Protein AF-A0AA96YXG9-F1 (afdb_monomer_lite)

Structure (mmCIF, N/CA/C/O backbone):
data_AF-A0AA96YXG9-F1
#
_entry.id   AF-A0AA96YXG9-F1
#
loop_
_atom_site.group_PDB
_atom_site.id
_atom_site.type_symbol
_atom_site.label_atom_id
_atom_site.label_alt_id
_atom_site.label_comp_id
_atom_site.label_asym_id
_atom_site.label_entity_id
_atom_site.label_seq_id
_atom_site.pdbx_PDB_ins_code
_atom_site.Cartn_x
_atom_site.Cartn_y
_atom_site.Cartn_z
_atom_site.occupancy
_atom_site.B_iso_or_equiv
_atom_site.auth_seq_id
_atom_site.auth_comp_id
_atom_site.auth_asym_id
_atom_site.auth_atom_id
_atom_site.pdbx_PDB_model_num
ATOM 1 N N . MET A 1 1 ? 6.588 -23.352 -17.258 1.00 42.66 1 MET A N 1
ATOM 2 C CA . MET A 1 1 ? 6.027 -22.194 -16.536 1.00 42.66 1 MET A CA 1
ATOM 3 C C . MET A 1 1 ? 6.098 -21.026 -17.490 1.00 42.66 1 MET A C 1
ATOM 5 O O . MET A 1 1 ? 7.201 -20.703 -17.914 1.00 42.66 1 MET A O 1
ATOM 9 N N . ASP A 1 2 ? 4.960 -20.458 -17.874 1.00 45.84 2 ASP A N 1
ATOM 10 C CA . ASP A 1 2 ? 4.951 -19.180 -18.584 1.00 45.84 2 ASP A CA 1
ATOM 11 C C . ASP A 1 2 ? 5.365 -18.102 -17.581 1.00 45.84 2 ASP A C 1
ATOM 13 O O . ASP A 1 2 ? 4.640 -17.807 -16.631 1.00 45.84 2 ASP A O 1
ATOM 17 N N . TYR A 1 3 ? 6.588 -17.596 -17.718 1.00 60.78 3 TYR A N 1
ATOM 18 C CA . TYR A 1 3 ? 7.078 -16.500 -16.892 1.00 60.78 3 TYR A CA 1
ATOM 19 C C . TYR A 1 3 ? 6.424 -15.201 -17.360 1.00 60.78 3 TYR A C 1
ATOM 21 O O . TYR A 1 3 ? 6.435 -14.886 -18.549 1.00 60.78 3 TYR A O 1
ATOM 29 N N . ASP A 1 4 ? 5.857 -14.434 -16.432 1.00 64.81 4 ASP A N 1
ATOM 30 C CA . ASP A 1 4 ? 5.262 -13.145 -16.767 1.00 64.81 4 ASP A CA 1
ATOM 31 C C . ASP A 1 4 ? 6.354 -12.071 -16.880 1.00 64.81 4 ASP A C 1
ATOM 33 O O . ASP A 1 4 ? 6.746 -11.446 -15.893 1.00 64.81 4 ASP A O 1
ATOM 37 N N . TYR A 1 5 ? 6.839 -11.844 -18.104 1.00 67.50 5 TYR A N 1
ATOM 38 C CA . TYR A 1 5 ? 7.863 -10.840 -18.430 1.00 67.50 5 TYR A CA 1
ATOM 39 C C . TYR A 1 5 ? 7.469 -9.407 -18.045 1.00 67.50 5 TYR A C 1
ATOM 41 O O . TYR A 1 5 ? 8.336 -8.541 -17.958 1.00 67.50 5 TYR A O 1
ATOM 49 N N . ARG A 1 6 ? 6.185 -9.146 -17.759 1.00 66.69 6 ARG A N 1
ATOM 50 C CA . ARG A 1 6 ? 5.716 -7.849 -17.246 1.00 66.69 6 ARG A CA 1
ATOM 51 C C . ARG A 1 6 ? 6.150 -7.586 -15.800 1.00 66.69 6 ARG A C 1
ATOM 53 O O . ARG A 1 6 ? 5.994 -6.467 -15.330 1.00 66.69 6 ARG A O 1
ATOM 60 N N . GLN A 1 7 ? 6.664 -8.595 -15.093 1.00 73.00 7 GLN A N 1
ATOM 61 C CA . GLN A 1 7 ? 7.147 -8.464 -13.714 1.00 73.00 7 GLN A CA 1
ATOM 62 C C . GLN A 1 7 ? 8.631 -8.086 -13.623 1.00 73.00 7 GLN A C 1
ATOM 64 O O . GLN A 1 7 ? 9.124 -7.844 -12.521 1.00 73.00 7 GLN A O 1
ATOM 69 N N . ILE A 1 8 ? 9.349 -8.054 -14.751 1.00 82.75 8 ILE A N 1
ATOM 70 C CA . ILE A 1 8 ? 10.763 -7.684 -14.769 1.00 82.75 8 ILE A CA 1
ATOM 71 C C . ILE A 1 8 ? 10.884 -6.180 -14.526 1.00 82.75 8 ILE A C 1
ATOM 73 O O . ILE A 1 8 ? 10.429 -5.379 -15.338 1.00 82.75 8 ILE A O 1
ATOM 77 N N . ASP A 1 9 ? 11.525 -5.808 -13.422 1.00 83.81 9 ASP A N 1
ATOM 78 C CA . ASP A 1 9 ? 11.817 -4.412 -13.084 1.00 83.81 9 ASP A CA 1
ATOM 79 C C . ASP A 1 9 ? 13.212 -3.999 -13.560 1.00 83.81 9 ASP A C 1
ATOM 81 O O . ASP A 1 9 ? 13.392 -2.906 -14.104 1.00 83.81 9 ASP A O 1
ATOM 85 N N . ARG A 1 10 ? 14.203 -4.883 -13.384 1.00 88.12 10 ARG A N 1
ATOM 86 C CA . ARG A 1 10 ? 15.582 -4.625 -13.804 1.00 88.12 10 ARG A CA 1
ATOM 87 C C . ARG A 1 10 ? 16.332 -5.879 -14.234 1.00 88.12 10 ARG A C 1
ATOM 89 O O . ARG A 1 10 ? 15.991 -6.989 -13.842 1.00 88.12 10 ARG A O 1
ATOM 96 N N . TRP A 1 11 ? 17.388 -5.662 -15.002 1.00 89.75 11 TRP A N 1
ATOM 97 C CA . TRP A 1 11 ? 18.415 -6.627 -15.355 1.00 89.75 11 TRP A CA 1
ATOM 98 C C . TRP A 1 11 ? 19.739 -6.221 -14.719 1.00 89.75 11 TRP A C 1
ATOM 100 O O . TRP A 1 11 ? 20.115 -5.045 -14.769 1.00 89.75 11 TRP A O 1
ATOM 110 N N . GLU A 1 12 ? 20.424 -7.194 -14.133 1.00 87.00 12 GLU A N 1
ATOM 111 C CA . GLU A 1 12 ? 21.732 -7.020 -13.512 1.00 87.00 12 GLU A CA 1
ATOM 112 C C . GLU A 1 12 ? 22.589 -8.257 -13.779 1.00 87.00 12 GLU A C 1
ATOM 114 O O . GLU A 1 12 ? 22.222 -9.377 -13.420 1.00 87.00 12 GLU A O 1
ATOM 119 N N . ASN A 1 13 ? 23.725 -8.048 -14.442 1.00 84.56 13 ASN A N 1
ATOM 120 C CA . ASN A 1 13 ? 24.645 -9.089 -14.892 1.00 84.56 13 ASN A CA 1
ATOM 121 C C . ASN A 1 13 ? 23.940 -10.171 -15.728 1.00 84.56 13 ASN A C 1
ATOM 123 O O . ASN A 1 13 ? 24.189 -11.361 -15.555 1.00 84.56 13 ASN A O 1
ATOM 127 N N . GLY A 1 14 ? 23.024 -9.763 -16.615 1.00 79.44 14 GLY A N 1
ATOM 128 C CA . GLY A 1 14 ? 22.259 -10.683 -17.461 1.00 79.44 14 GLY A CA 1
ATOM 129 C C . GLY A 1 14 ? 21.145 -11.457 -16.747 1.00 79.44 14 GLY A C 1
ATOM 130 O O . GLY A 1 14 ? 20.502 -12.303 -17.367 1.00 79.44 14 GLY A O 1
ATOM 131 N N . HIS A 1 15 ? 20.866 -11.151 -15.479 1.00 83.50 15 HIS A N 1
ATOM 132 C CA . HIS A 1 15 ? 19.780 -11.752 -14.710 1.00 83.50 15 HIS A CA 1
ATOM 133 C C . HIS A 1 15 ? 18.620 -10.776 -14.532 1.00 83.50 15 HIS A C 1
ATOM 135 O O . HIS A 1 15 ? 18.835 -9.609 -14.214 1.00 83.50 15 HIS A O 1
ATOM 141 N N . ALA A 1 16 ? 17.390 -11.253 -14.720 1.00 84.56 16 ALA A N 1
ATOM 142 C CA . ALA A 1 16 ? 16.186 -10.455 -14.529 1.00 84.56 16 ALA A CA 1
ATOM 143 C C . ALA A 1 16 ? 15.744 -10.484 -13.062 1.00 84.56 16 ALA A C 1
ATOM 145 O O . ALA A 1 16 ? 15.721 -11.542 -12.443 1.00 84.56 16 ALA A O 1
ATOM 146 N N . TYR A 1 17 ? 15.325 -9.345 -12.528 1.00 82.56 17 TYR A N 1
ATOM 147 C CA . TYR A 1 17 ? 14.830 -9.210 -11.163 1.00 82.56 17 TYR A CA 1
ATOM 148 C C . TYR A 1 17 ? 13.482 -8.500 -11.148 1.00 82.56 17 TYR A C 1
ATOM 150 O O . TYR A 1 17 ? 13.230 -7.580 -11.934 1.00 82.56 17 TYR A O 1
ATOM 158 N N . THR A 1 18 ? 12.625 -8.907 -10.220 1.00 77.56 18 THR A N 1
ATOM 159 C CA . THR A 1 18 ? 11.460 -8.117 -9.822 1.00 77.56 18 THR A CA 1
ATOM 160 C C . THR A 1 18 ? 11.886 -6.884 -9.017 1.00 77.56 18 THR A C 1
ATOM 162 O O . THR A 1 18 ? 13.017 -6.767 -8.535 1.00 77.56 18 THR A O 1
ATOM 165 N N . SER A 1 19 ? 10.943 -5.970 -8.804 1.00 69.31 19 SER A N 1
ATOM 166 C CA . SER A 1 19 ? 11.119 -4.772 -7.973 1.00 69.31 19 SER A CA 1
ATOM 167 C C . SER A 1 19 ? 11.533 -5.067 -6.526 1.00 69.31 19 SER A C 1
ATOM 169 O O . SER A 1 19 ? 12.251 -4.284 -5.914 1.00 69.31 19 SER A O 1
ATOM 171 N N . ASP A 1 20 ? 11.074 -6.193 -5.970 1.00 61.66 20 ASP A N 1
ATOM 172 C CA . ASP A 1 20 ? 11.394 -6.673 -4.620 1.00 61.66 20 ASP A CA 1
ATOM 173 C C . ASP A 1 20 ? 12.685 -7.513 -4.574 1.00 61.66 20 ASP A C 1
ATOM 175 O O . ASP A 1 20 ? 13.040 -8.046 -3.526 1.00 61.66 20 ASP A O 1
ATOM 179 N N . GLY A 1 21 ? 13.428 -7.588 -5.686 1.00 70.25 21 GLY A N 1
ATOM 180 C CA . GLY A 1 21 ? 14.748 -8.220 -5.757 1.00 70.25 21 GLY A CA 1
ATOM 181 C C . GLY A 1 21 ? 14.721 -9.737 -5.936 1.00 70.25 21 GLY A C 1
ATOM 182 O O . GLY A 1 21 ? 15.757 -10.381 -5.785 1.00 70.25 21 GLY A O 1
ATOM 183 N N . VAL A 1 22 ? 13.570 -10.321 -6.274 1.00 76.00 22 VAL A N 1
ATOM 184 C CA . VAL A 1 22 ? 13.464 -11.751 -6.576 1.00 76.00 22 VAL A CA 1
ATOM 185 C C . VAL A 1 22 ? 14.062 -12.014 -7.952 1.00 76.00 22 VAL A C 1
ATOM 187 O O . VAL A 1 22 ? 13.682 -11.381 -8.937 1.00 76.00 22 VAL A O 1
ATOM 190 N N . LEU A 1 23 ? 14.987 -12.974 -8.017 1.00 77.56 23 LEU A N 1
ATOM 191 C CA . LEU A 1 23 ? 15.551 -13.453 -9.273 1.00 77.56 23 LEU A CA 1
ATOM 192 C C . LEU A 1 23 ? 14.456 -14.123 -10.110 1.00 77.56 23 LEU A C 1
ATOM 194 O O . LEU A 1 23 ? 13.867 -15.133 -9.719 1.00 77.56 23 LEU A O 1
ATOM 198 N N . LEU A 1 24 ? 14.220 -13.567 -11.289 1.00 68.81 24 LEU A N 1
ATOM 199 C CA . LEU A 1 24 ? 13.387 -14.149 -12.323 1.00 68.81 24 LEU A CA 1
ATOM 200 C C . LEU A 1 24 ? 14.260 -14.995 -13.252 1.00 68.81 24 LEU A C 1
ATOM 202 O O . LEU A 1 24 ? 15.419 -14.677 -13.506 1.00 68.81 24 LEU A O 1
ATOM 206 N N . LEU A 1 25 ? 13.676 -16.067 -13.793 1.00 68.06 25 LEU A N 1
ATOM 207 C CA . LEU A 1 25 ? 14.321 -16.949 -14.776 1.00 68.06 25 LEU A CA 1
ATOM 208 C C . LEU A 1 25 ? 15.595 -17.673 -14.270 1.00 68.06 25 LEU A C 1
ATOM 210 O O . LEU A 1 25 ? 16.575 -17.752 -15.011 1.00 68.06 25 LEU A O 1
ATOM 214 N N . PRO A 1 26 ? 15.602 -18.277 -13.063 1.00 61.28 26 PRO A N 1
ATOM 215 C CA . PRO A 1 26 ? 16.797 -18.935 -12.517 1.00 61.28 26 PRO A CA 1
ATOM 216 C C . PRO A 1 26 ? 17.263 -20.158 -13.330 1.00 61.28 26 PRO A C 1
ATOM 218 O O . PRO A 1 26 ? 18.393 -20.605 -13.175 1.00 61.28 26 PRO A O 1
ATOM 221 N N . THR A 1 27 ? 16.399 -20.718 -14.182 1.00 58.66 27 THR A N 1
ATOM 222 C CA . THR A 1 27 ? 16.664 -21.920 -14.991 1.00 58.66 27 THR A CA 1
ATOM 223 C C . THR A 1 27 ? 16.983 -21.621 -16.458 1.00 58.66 27 THR A C 1
ATOM 225 O O . THR A 1 27 ? 17.305 -22.545 -17.213 1.00 58.66 27 THR A O 1
ATOM 228 N N . LEU A 1 28 ? 16.890 -20.357 -16.888 1.00 64.06 28 LEU A N 1
ATOM 229 C CA . LEU A 1 28 ? 17.142 -19.979 -18.274 1.00 64.06 28 LEU A CA 1
ATOM 230 C C . LEU A 1 28 ? 18.648 -20.060 -18.552 1.00 64.06 28 LEU A C 1
ATOM 232 O O . LEU A 1 28 ? 19.427 -19.245 -18.065 1.00 64.06 28 LEU A O 1
ATOM 236 N N . HIS A 1 29 ? 19.057 -21.052 -19.341 1.00 59.22 29 HIS A N 1
ATOM 237 C CA . HIS A 1 29 ? 20.433 -21.162 -19.811 1.00 59.22 29 HIS A CA 1
ATOM 238 C C . HIS A 1 29 ? 20.637 -20.170 -20.954 1.00 59.22 29 HIS A C 1
ATOM 240 O O . HIS A 1 29 ? 20.155 -20.387 -22.064 1.00 59.22 29 HIS A O 1
ATOM 246 N N . VAL A 1 30 ? 21.329 -19.072 -20.666 1.00 63.00 30 VAL A N 1
ATOM 247 C CA . VAL A 1 30 ? 21.732 -18.070 -21.656 1.00 63.00 30 VAL A CA 1
ATOM 248 C C . VAL A 1 30 ? 23.244 -17.987 -21.602 1.00 63.00 30 VAL A C 1
ATOM 250 O O . VAL A 1 30 ? 23.813 -17.832 -20.520 1.00 63.00 30 VAL A O 1
ATOM 253 N N . THR A 1 31 ? 23.912 -18.096 -22.746 1.00 67.19 31 THR A N 1
ATOM 254 C CA . THR A 1 31 ? 25.349 -17.836 -22.769 1.00 67.19 31 THR A CA 1
ATOM 255 C C . THR A 1 31 ? 25.581 -16.323 -22.612 1.00 67.19 31 THR A C 1
ATOM 257 O O . THR A 1 31 ? 24.899 -15.535 -23.279 1.00 67.19 31 THR A O 1
ATOM 260 N N . PRO A 1 32 ? 26.496 -15.871 -21.728 1.00 62.84 32 PRO A N 1
ATOM 261 C CA . PRO A 1 32 ? 26.691 -14.441 -21.446 1.00 62.84 32 PRO A CA 1
ATOM 262 C C . PRO A 1 32 ? 27.017 -13.574 -22.674 1.00 62.84 32 PRO A C 1
ATOM 264 O O . PRO A 1 32 ? 26.794 -12.368 -22.663 1.00 62.84 32 PRO A O 1
ATOM 267 N N . ASP A 1 33 ? 27.528 -14.174 -23.748 1.00 71.62 33 ASP A N 1
ATOM 268 C CA . ASP A 1 33 ? 27.862 -13.532 -25.023 1.00 71.62 33 ASP A CA 1
ATOM 269 C C . ASP A 1 33 ? 26.663 -13.370 -25.979 1.00 71.62 33 ASP A C 1
ATOM 271 O O . ASP A 1 33 ? 26.779 -12.681 -26.993 1.00 71.62 33 ASP A O 1
ATOM 275 N N . ARG A 1 34 ? 25.507 -13.973 -25.668 1.00 82.75 34 ARG A N 1
ATOM 276 C CA . ARG A 1 34 ? 24.288 -13.955 -26.501 1.00 82.75 34 ARG A CA 1
ATOM 277 C C . ARG A 1 34 ? 23.101 -13.259 -25.846 1.00 82.75 34 ARG A C 1
ATOM 279 O O . ARG A 1 34 ? 21.952 -13.470 -26.239 1.00 82.75 34 ARG A O 1
ATOM 286 N N . ILE A 1 35 ? 23.375 -12.395 -24.876 1.00 87.06 35 ILE A N 1
ATOM 287 C CA . ILE A 1 35 ? 22.388 -11.517 -24.256 1.00 87.06 35 ILE A CA 1
ATOM 288 C C . ILE A 1 35 ? 22.712 -10.052 -24.561 1.00 87.06 35 ILE A C 1
ATOM 290 O O . ILE A 1 35 ? 23.868 -9.674 -24.758 1.00 87.06 35 ILE A O 1
ATOM 294 N N . LEU A 1 36 ? 21.679 -9.214 -24.679 1.00 91.19 36 LEU A N 1
ATOM 295 C CA . LEU A 1 36 ? 21.899 -7.781 -24.851 1.00 91.19 36 LEU A CA 1
ATOM 296 C C . LEU A 1 36 ? 22.460 -7.165 -23.562 1.00 91.19 36 LEU A C 1
ATOM 298 O O . LEU A 1 36 ? 22.137 -7.642 -22.478 1.00 91.19 36 LEU A O 1
ATOM 302 N N . PRO A 1 37 ? 23.259 -6.087 -23.660 1.00 91.50 37 PRO A N 1
ATOM 303 C CA . PRO A 1 37 ? 23.722 -5.356 -22.489 1.00 91.50 37 PRO A CA 1
ATOM 304 C C . PRO A 1 37 ? 22.575 -4.923 -21.566 1.00 91.50 37 PRO A C 1
ATOM 306 O O . PRO A 1 37 ? 21.528 -4.475 -22.043 1.00 91.50 37 PRO A O 1
ATOM 309 N N . ASP A 1 38 ? 22.817 -4.949 -20.254 1.00 90.31 38 ASP A N 1
ATOM 310 C CA . ASP A 1 38 ? 21.811 -4.639 -19.231 1.00 90.31 38 ASP A CA 1
ATOM 311 C C . ASP A 1 38 ? 21.114 -3.294 -19.445 1.00 90.31 38 ASP A C 1
ATOM 313 O O . ASP A 1 38 ? 19.921 -3.189 -19.200 1.00 90.31 38 ASP A O 1
ATOM 317 N N . HIS A 1 39 ? 21.799 -2.249 -19.920 1.00 90.06 39 HIS A N 1
ATOM 318 C CA . HIS A 1 39 ? 21.148 -0.957 -20.171 1.00 90.06 39 HIS A CA 1
ATOM 319 C C . HIS A 1 39 ? 20.066 -1.050 -21.263 1.00 90.06 39 HIS A C 1
ATOM 321 O O . HIS A 1 39 ? 19.031 -0.407 -21.150 1.00 90.06 39 HIS A O 1
ATOM 327 N N . ILE A 1 40 ? 20.234 -1.896 -22.283 1.00 92.44 40 ILE A N 1
ATOM 328 C CA . ILE A 1 40 ? 19.200 -2.111 -23.309 1.00 92.44 40 ILE A CA 1
ATOM 329 C C . ILE A 1 40 ? 18.020 -2.879 -22.717 1.00 92.44 40 ILE A C 1
ATOM 331 O O . ILE A 1 40 ? 16.865 -2.516 -22.929 1.00 92.44 40 ILE A O 1
ATOM 335 N N . LEU A 1 41 ? 18.306 -3.925 -21.942 1.00 91.62 41 LEU A N 1
ATOM 336 C CA . LEU A 1 41 ? 17.273 -4.736 -21.302 1.00 91.62 41 LEU A CA 1
ATOM 337 C C . LEU A 1 41 ? 16.488 -3.944 -20.252 1.00 91.62 41 LEU A C 1
ATOM 339 O O . LEU A 1 41 ? 15.269 -4.071 -20.171 1.00 91.62 41 LEU A O 1
ATOM 343 N N . ASN A 1 42 ? 17.176 -3.097 -19.486 1.00 90.69 42 ASN A N 1
ATOM 344 C CA . ASN A 1 42 ? 16.590 -2.174 -18.518 1.00 90.69 42 ASN A CA 1
ATOM 345 C C . ASN A 1 42 ? 15.760 -1.093 -19.207 1.00 90.69 42 ASN A C 1
ATOM 347 O O . ASN A 1 42 ? 14.675 -0.773 -18.735 1.00 90.69 42 ASN A O 1
ATOM 351 N N . ALA A 1 43 ? 16.222 -0.571 -20.346 1.00 89.81 43 ALA A N 1
ATOM 352 C CA . ALA A 1 43 ? 15.427 0.337 -21.162 1.00 89.81 43 ALA A CA 1
ATOM 353 C C . ALA A 1 43 ? 14.098 -0.324 -21.564 1.00 89.81 43 ALA A C 1
ATOM 355 O O . ALA A 1 43 ? 13.020 0.208 -21.301 1.00 89.81 43 ALA A O 1
ATOM 356 N N . MET A 1 44 ? 14.163 -1.548 -22.085 1.00 89.62 44 MET A N 1
ATOM 357 C CA . MET A 1 44 ? 12.965 -2.303 -22.451 1.00 89.62 44 MET A CA 1
ATOM 358 C C . MET A 1 44 ? 12.067 -2.625 -21.245 1.00 89.62 44 MET A C 1
ATOM 360 O O . MET A 1 44 ? 10.849 -2.506 -21.365 1.00 89.62 44 MET A O 1
ATOM 364 N N . ALA A 1 45 ? 12.641 -2.971 -20.087 1.00 87.56 45 ALA A N 1
ATOM 365 C CA . ALA A 1 45 ? 11.894 -3.227 -18.849 1.00 87.56 45 ALA A CA 1
ATOM 366 C C . ALA A 1 45 ? 11.126 -1.982 -18.368 1.00 87.56 45 ALA A C 1
ATOM 368 O O . ALA A 1 45 ? 9.980 -2.080 -17.940 1.00 87.56 45 ALA A O 1
ATOM 369 N N . LYS A 1 46 ? 11.720 -0.792 -18.520 1.00 86.06 46 LYS A N 1
ATOM 370 C CA . LYS A 1 46 ? 11.089 0.497 -18.193 1.00 86.06 46 LYS A CA 1
ATOM 371 C C . LYS A 1 46 ? 10.178 1.033 -19.306 1.00 86.06 46 LYS A C 1
ATOM 373 O O . LYS A 1 46 ? 9.700 2.161 -19.219 1.00 86.06 46 LYS A O 1
ATOM 378 N N . GLY A 1 47 ? 9.920 0.242 -20.352 1.00 84.62 47 GLY A N 1
ATOM 379 C CA . GLY A 1 47 ? 9.029 0.615 -21.454 1.00 84.62 47 GLY A CA 1
ATOM 380 C C . GLY A 1 47 ? 9.581 1.712 -22.368 1.00 84.62 47 GLY A C 1
ATOM 381 O O . GLY A 1 47 ? 8.816 2.330 -23.108 1.00 84.62 47 GLY A O 1
ATOM 382 N N . ILE A 1 48 ? 10.891 1.963 -22.328 1.00 88.00 48 ILE A N 1
ATOM 383 C CA . ILE A 1 48 ? 11.574 2.864 -23.257 1.00 88.00 48 ILE A CA 1
ATOM 384 C C . ILE A 1 48 ? 12.248 2.065 -24.378 1.00 88.00 48 ILE A C 1
ATOM 386 O O . ILE A 1 48 ? 12.584 0.885 -24.237 1.00 88.00 48 ILE A O 1
ATOM 390 N N . CYS A 1 49 ? 12.450 2.707 -25.528 1.00 89.94 49 CYS A N 1
ATOM 391 C CA . CYS A 1 49 ? 13.013 2.029 -26.685 1.00 89.94 49 CYS A CA 1
ATOM 392 C C . CYS A 1 49 ? 14.462 1.586 -26.447 1.00 89.94 49 CYS A C 1
ATOM 394 O O . CYS A 1 49 ? 15.354 2.422 -26.315 1.00 89.94 49 CYS A O 1
ATOM 396 N N . GLY A 1 50 ? 14.725 0.278 -26.528 1.00 89.25 50 GLY A N 1
ATOM 397 C CA . GLY A 1 50 ? 16.075 -0.291 -26.388 1.00 89.25 50 GLY A CA 1
ATOM 398 C C . GLY A 1 50 ? 17.080 0.119 -27.480 1.00 89.25 50 GLY A C 1
ATOM 399 O O . GLY A 1 50 ? 18.251 -0.230 -27.395 1.00 89.25 50 GLY A O 1
ATOM 400 N N . VAL A 1 51 ? 16.642 0.847 -28.514 1.00 90.69 51 VAL A N 1
ATOM 401 C CA . VAL A 1 51 ? 17.507 1.368 -29.590 1.00 90.69 51 VAL A CA 1
ATOM 402 C C . VAL A 1 51 ? 17.849 2.839 -29.378 1.00 90.69 51 VAL A C 1
ATOM 404 O O . VAL A 1 51 ? 18.958 3.248 -29.707 1.00 90.69 51 VAL A O 1
ATOM 407 N N . CYS A 1 52 ? 16.910 3.650 -28.874 1.00 88.06 52 CYS A N 1
ATOM 408 C CA . CYS A 1 52 ? 17.077 5.105 -28.834 1.00 88.06 52 CYS A CA 1
ATOM 409 C C . CYS A 1 52 ? 16.794 5.785 -27.493 1.00 88.06 52 CYS A C 1
ATOM 411 O O . CYS A 1 52 ? 16.923 7.002 -27.430 1.00 88.06 52 CYS A O 1
ATOM 413 N N . GLY A 1 53 ? 16.377 5.045 -26.464 1.00 83.06 53 GLY A N 1
ATOM 414 C CA . GLY A 1 53 ? 16.113 5.572 -25.119 1.00 83.06 53 GLY A CA 1
ATOM 415 C C . GLY A 1 53 ? 14.767 6.285 -24.945 1.00 83.06 53 GLY A C 1
ATOM 416 O O . GLY A 1 53 ? 14.375 6.581 -23.826 1.00 83.06 53 GLY A O 1
ATOM 417 N N . VAL A 1 54 ? 14.011 6.500 -26.028 1.00 84.00 54 VAL A N 1
ATOM 418 C CA . VAL A 1 54 ? 12.766 7.291 -26.021 1.00 84.00 54 VAL A CA 1
ATOM 419 C C . VAL A 1 54 ? 11.558 6.402 -26.311 1.00 84.00 54 VAL A C 1
ATOM 421 O O . VAL A 1 54 ? 11.597 5.611 -27.256 1.00 84.00 54 VAL A O 1
ATOM 424 N N . SER A 1 55 ? 10.487 6.542 -25.527 1.00 82.88 55 SER A N 1
ATOM 425 C CA . SER A 1 55 ? 9.207 5.859 -25.759 1.00 82.88 55 SER A CA 1
ATOM 426 C C . SER A 1 55 ? 8.440 6.461 -26.944 1.00 82.88 55 SER A C 1
ATOM 428 O O . SER A 1 55 ? 8.622 7.628 -27.296 1.00 82.88 55 SER A O 1
ATOM 430 N N . ASN A 1 56 ? 7.578 5.671 -27.592 1.00 84.31 56 ASN A N 1
ATOM 431 C CA . ASN A 1 56 ? 6.779 6.093 -28.753 1.00 84.31 56 ASN A CA 1
ATOM 432 C C . ASN A 1 56 ? 7.633 6.664 -29.906 1.00 84.31 56 ASN A C 1
ATOM 434 O O . ASN A 1 56 ? 7.260 7.616 -30.601 1.00 84.31 56 ASN A O 1
ATOM 438 N N . CYS A 1 57 ? 8.819 6.095 -30.113 1.00 88.44 57 CYS A N 1
ATOM 439 C CA . CYS A 1 57 ? 9.759 6.568 -31.122 1.00 88.44 57 CYS A CA 1
ATOM 440 C C . CYS A 1 57 ? 9.535 5.905 -32.494 1.00 88.44 57 CYS A C 1
ATOM 442 O O . CYS A 1 57 ? 8.768 4.953 -32.663 1.00 88.44 57 CYS A O 1
ATOM 444 N N . ARG A 1 58 ? 10.262 6.376 -33.518 1.00 91.50 58 ARG A N 1
ATOM 445 C CA . ARG A 1 58 ? 10.176 5.804 -34.875 1.00 91.50 58 ARG A CA 1
ATOM 446 C C . ARG A 1 58 ? 10.584 4.329 -34.942 1.00 91.50 58 ARG A C 1
ATOM 448 O O . ARG A 1 58 ? 10.050 3.606 -35.778 1.00 91.50 58 ARG A O 1
ATOM 455 N N . PHE A 1 59 ? 11.515 3.884 -34.093 1.00 92.00 59 PHE A N 1
ATOM 456 C CA . PHE A 1 59 ? 12.026 2.511 -34.121 1.00 92.00 59 PHE A CA 1
ATOM 457 C C . PHE A 1 59 ? 10.973 1.506 -33.660 1.00 92.00 59 PHE A C 1
ATOM 459 O O . PHE A 1 59 ? 10.841 0.461 -34.292 1.00 92.00 59 PHE A O 1
ATOM 466 N N . GLU A 1 60 ? 10.154 1.857 -32.665 1.00 90.25 60 GLU A N 1
ATOM 467 C CA . GLU A 1 60 ? 9.073 1.005 -32.142 1.00 90.25 60 GLU A CA 1
ATOM 468 C C . GLU A 1 60 ? 8.032 0.630 -33.205 1.00 90.25 60 GLU A C 1
ATOM 470 O O . GLU A 1 60 ? 7.399 -0.426 -33.150 1.00 90.25 60 GLU A O 1
ATOM 475 N N . LYS A 1 61 ? 7.898 1.466 -34.239 1.00 92.06 61 LYS A N 1
ATOM 476 C CA . LYS A 1 61 ? 6.981 1.238 -35.360 1.00 92.06 61 LYS A CA 1
ATOM 477 C C . LYS A 1 61 ? 7.542 0.256 -36.394 1.00 92.06 61 LYS A C 1
ATOM 479 O O . LYS A 1 61 ? 6.773 -0.291 -37.186 1.00 92.06 61 LYS A O 1
ATOM 484 N N . THR A 1 62 ? 8.853 0.002 -36.386 1.00 94.81 62 THR A N 1
ATOM 485 C CA . THR A 1 62 ? 9.532 -0.838 -37.382 1.00 94.81 62 THR A CA 1
ATOM 486 C C . THR A 1 62 ? 9.305 -2.333 -37.142 1.00 94.81 62 THR A C 1
ATOM 488 O O . THR A 1 62 ? 9.188 -2.796 -36.007 1.00 94.81 62 THR A O 1
ATOM 491 N N . SER A 1 63 ? 9.280 -3.122 -38.224 1.00 96.31 63 SER A N 1
ATOM 492 C CA . SER A 1 63 ? 9.157 -4.586 -38.134 1.00 96.31 63 SER A CA 1
ATOM 493 C C . SER A 1 63 ? 10.267 -5.241 -37.290 1.00 96.31 63 SER A C 1
ATOM 495 O O . SER A 1 63 ? 9.930 -6.077 -36.449 1.00 96.31 63 SER A O 1
ATOM 497 N N . PRO A 1 64 ? 11.560 -4.868 -37.426 1.00 95.12 64 PRO A N 1
ATOM 498 C CA . PRO A 1 64 ? 12.619 -5.469 -36.618 1.00 95.12 64 PRO A CA 1
ATOM 499 C C . PRO A 1 64 ? 12.440 -5.230 -35.118 1.00 95.12 64 PRO A C 1
ATOM 501 O O . PRO A 1 64 ? 12.585 -6.167 -34.338 1.00 95.12 64 PRO A O 1
ATOM 504 N N . TYR A 1 65 ? 12.044 -4.020 -34.709 1.00 94.19 65 TYR A N 1
ATOM 505 C CA . TYR A 1 65 ? 11.812 -3.727 -33.295 1.00 94.19 65 TYR A CA 1
ATOM 506 C C . TYR A 1 65 ? 10.629 -4.519 -32.733 1.00 94.19 65 TYR A C 1
ATOM 508 O O . TYR A 1 65 ? 10.735 -5.103 -31.661 1.00 94.19 65 TYR A O 1
ATOM 516 N N . LYS A 1 66 ? 9.515 -4.614 -33.470 1.00 94.56 66 LYS A N 1
ATOM 517 C CA . LYS A 1 66 ? 8.357 -5.418 -33.041 1.00 94.56 66 LYS A CA 1
ATOM 518 C C . LYS A 1 66 ? 8.723 -6.893 -32.842 1.00 94.56 66 LYS A C 1
ATOM 520 O O . LYS A 1 66 ? 8.298 -7.503 -31.865 1.00 94.56 66 LYS A O 1
ATOM 525 N N . LYS A 1 67 ? 9.551 -7.456 -33.731 1.00 95.25 67 LYS A N 1
ATOM 526 C CA . LYS A 1 67 ? 10.073 -8.828 -33.593 1.00 95.25 67 LYS A CA 1
ATOM 527 C C . LYS A 1 67 ? 10.997 -8.970 -32.383 1.00 95.25 67 LYS A C 1
ATOM 529 O O . LYS A 1 67 ? 10.898 -9.958 -31.664 1.00 95.25 67 LYS A O 1
ATOM 534 N N . MET A 1 68 ? 11.854 -7.980 -32.142 1.00 93.62 68 MET A N 1
ATOM 535 C CA . MET A 1 68 ? 12.729 -7.930 -30.969 1.00 93.62 68 MET A CA 1
ATOM 536 C C . MET A 1 68 ? 11.924 -7.874 -29.662 1.00 93.62 68 MET A C 1
ATOM 538 O O . MET A 1 68 ? 12.191 -8.651 -28.751 1.00 93.62 68 MET A O 1
ATOM 542 N N . LEU A 1 69 ? 10.904 -7.013 -29.589 1.00 90.75 69 LEU A N 1
ATOM 543 C CA . LEU A 1 69 ? 10.019 -6.890 -28.430 1.00 90.75 69 LEU A CA 1
ATOM 544 C C . LEU A 1 69 ? 9.241 -8.187 -28.172 1.00 90.75 69 LEU A C 1
ATOM 546 O O . LEU A 1 69 ? 9.166 -8.640 -27.035 1.00 90.75 69 LEU A O 1
ATOM 550 N N . SER A 1 70 ? 8.723 -8.825 -29.223 1.00 90.44 70 SER A N 1
ATOM 551 C CA . SER A 1 70 ? 8.064 -10.131 -29.106 1.00 90.44 70 SER A CA 1
ATOM 552 C C . SER A 1 70 ? 9.022 -11.217 -28.598 1.00 90.44 70 SER A C 1
ATOM 554 O O . SER A 1 70 ? 8.637 -12.024 -27.751 1.00 90.44 70 SER A O 1
ATOM 556 N N . ALA A 1 71 ? 10.279 -11.219 -29.057 1.00 89.88 71 ALA A N 1
ATOM 557 C CA . ALA A 1 71 ? 11.301 -12.140 -28.565 1.00 89.88 71 ALA A CA 1
ATOM 558 C C . ALA A 1 71 ? 11.617 -11.903 -27.078 1.00 89.88 71 ALA A C 1
ATOM 560 O O . ALA A 1 71 ? 11.670 -12.873 -26.325 1.00 89.88 71 ALA A O 1
ATOM 561 N N . TYR A 1 72 ? 11.735 -10.643 -26.645 1.00 87.62 72 TYR A N 1
ATOM 562 C CA . TYR A 1 72 ? 11.895 -10.268 -25.234 1.00 87.62 72 TYR A CA 1
ATOM 563 C C . TYR A 1 72 ? 10.731 -10.770 -24.370 1.00 87.62 72 TYR A C 1
ATOM 565 O O . TYR A 1 72 ? 10.948 -11.488 -23.400 1.00 87.62 72 TYR A O 1
ATOM 573 N N . GLN A 1 73 ? 9.493 -10.477 -24.778 1.00 84.50 73 GLN A N 1
ATOM 574 C CA . GLN A 1 73 ? 8.270 -10.879 -24.069 1.00 84.50 73 GLN A CA 1
ATOM 575 C C . GLN A 1 73 ? 8.038 -12.395 -24.042 1.00 84.50 73 GLN A C 1
ATOM 577 O O . GLN A 1 73 ? 7.262 -12.874 -23.225 1.00 84.50 73 GLN A O 1
ATOM 582 N N . SER A 1 74 ? 8.681 -13.143 -24.943 1.00 81.94 74 SER A N 1
ATOM 583 C CA . SER A 1 74 ? 8.595 -14.608 -25.009 1.00 81.94 74 SER A CA 1
ATOM 584 C C . SER A 1 74 ? 9.830 -15.305 -24.428 1.00 81.94 74 SER A C 1
ATOM 586 O O . SER A 1 74 ? 9.983 -16.510 -24.621 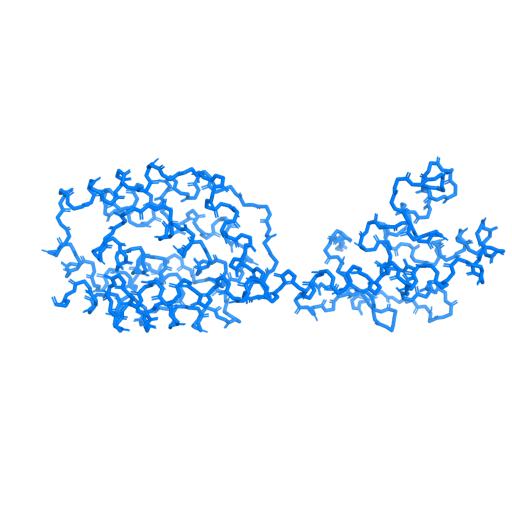1.00 81.94 74 SER A O 1
ATOM 588 N N . GLY A 1 75 ? 10.767 -14.568 -23.820 1.00 80.31 75 GLY A N 1
ATOM 589 C CA . GLY A 1 75 ? 11.987 -15.151 -23.252 1.00 80.31 75 GLY A CA 1
ATOM 590 C C . GLY A 1 75 ? 13.040 -15.619 -24.242 1.00 80.31 75 GLY A C 1
ATOM 591 O O . GLY A 1 75 ? 14.013 -16.259 -23.852 1.00 80.31 75 GLY A O 1
ATOM 592 N N . LYS A 1 76 ? 12.880 -15.315 -25.530 1.00 86.44 76 LYS A N 1
ATOM 593 C CA . LYS A 1 76 ? 13.788 -15.749 -26.597 1.00 86.44 76 LYS A CA 1
ATOM 594 C C . LYS A 1 76 ? 14.969 -14.779 -26.700 1.00 86.44 76 LYS A C 1
ATOM 596 O O . LYS A 1 76 ? 15.120 -14.086 -27.707 1.00 86.44 76 LYS A O 1
ATOM 601 N N . LEU A 1 77 ? 15.786 -14.704 -25.646 1.00 86.94 77 LEU A N 1
ATOM 602 C CA . LEU A 1 77 ? 16.847 -13.696 -25.505 1.00 86.94 77 LEU A CA 1
ATOM 603 C C . LEU A 1 77 ? 17.939 -13.814 -26.579 1.00 86.94 77 LEU A C 1
ATOM 605 O O . LEU A 1 77 ? 18.366 -12.790 -27.107 1.00 86.94 77 LEU A O 1
ATOM 609 N N . GLU A 1 78 ? 18.312 -15.030 -26.994 1.00 89.19 78 GLU A N 1
ATOM 610 C CA . GLU A 1 78 ? 19.255 -15.214 -28.112 1.00 89.19 78 GLU A CA 1
ATOM 611 C C . GLU A 1 78 ? 18.686 -14.684 -29.438 1.00 89.19 78 GLU A C 1
ATOM 613 O O . GLU A 1 78 ? 19.366 -13.998 -30.201 1.00 89.19 78 GLU A O 1
ATOM 618 N N . LEU A 1 79 ? 17.404 -14.953 -29.712 1.00 90.31 79 LEU A N 1
ATOM 619 C CA . LEU A 1 79 ? 16.733 -14.442 -30.909 1.00 90.31 79 LEU A CA 1
ATOM 620 C C . LEU A 1 79 ? 16.672 -12.910 -30.887 1.00 90.31 79 LEU A C 1
ATOM 622 O O . LEU A 1 79 ? 16.921 -12.261 -31.902 1.00 90.31 79 LEU A O 1
ATOM 626 N N . MET A 1 80 ? 16.368 -12.331 -29.726 1.00 91.75 80 MET A N 1
ATOM 627 C CA . MET A 1 80 ? 16.384 -10.886 -29.512 1.00 91.75 80 MET A CA 1
ATOM 628 C C . MET A 1 80 ? 17.776 -10.295 -29.781 1.00 91.75 80 MET A C 1
ATOM 630 O O . MET A 1 80 ? 17.875 -9.309 -30.514 1.00 91.75 80 MET A O 1
ATOM 634 N N . PHE A 1 81 ? 18.837 -10.914 -29.253 1.00 93.56 81 PHE A N 1
ATOM 635 C CA . PHE A 1 81 ? 20.225 -10.510 -29.486 1.00 93.56 81 PHE A CA 1
ATOM 636 C C . PHE A 1 81 ? 20.562 -10.474 -30.982 1.00 93.56 81 PHE A C 1
ATOM 638 O O . PHE A 1 81 ? 21.049 -9.458 -31.486 1.00 93.56 81 PHE A O 1
ATOM 645 N N . ILE A 1 82 ? 20.225 -11.542 -31.714 1.00 93.88 82 ILE A N 1
ATOM 646 C CA . ILE A 1 82 ? 20.458 -11.643 -33.163 1.00 93.88 82 ILE A CA 1
ATOM 647 C C . ILE A 1 82 ? 19.715 -10.533 -33.918 1.00 93.88 82 ILE A C 1
ATOM 649 O O . ILE A 1 82 ? 20.295 -9.868 -34.781 1.00 93.88 82 ILE A O 1
ATOM 653 N N . ILE A 1 83 ? 18.433 -10.313 -33.604 1.00 95.00 83 ILE A N 1
ATOM 654 C CA . ILE A 1 83 ? 17.613 -9.288 -34.268 1.00 95.00 83 ILE A CA 1
ATOM 655 C C . ILE A 1 83 ? 18.193 -7.892 -34.028 1.00 95.00 83 ILE A C 1
ATOM 657 O O . ILE A 1 83 ? 18.301 -7.111 -34.982 1.00 95.00 83 ILE A O 1
ATOM 661 N N . TYR A 1 84 ? 18.564 -7.584 -32.782 1.00 95.25 84 TYR A N 1
ATOM 662 C CA . TYR A 1 84 ? 19.084 -6.275 -32.402 1.00 95.25 84 TYR A CA 1
ATOM 663 C C . TYR A 1 84 ? 20.378 -5.956 -33.146 1.00 95.25 84 TYR A C 1
ATOM 665 O O . TYR A 1 84 ? 20.447 -4.944 -33.841 1.00 95.25 84 TYR A O 1
ATOM 673 N N . TRP A 1 85 ? 21.384 -6.831 -33.074 1.00 95.31 85 TRP A N 1
ATOM 674 C CA . TRP A 1 85 ? 22.682 -6.549 -33.691 1.00 95.31 85 TRP A CA 1
ATOM 675 C C . TRP A 1 85 ? 22.600 -6.471 -35.212 1.00 95.31 85 TRP A C 1
ATOM 677 O O . TRP A 1 85 ? 23.200 -5.575 -35.804 1.00 95.31 85 TRP A O 1
ATOM 687 N N . ARG A 1 86 ? 21.782 -7.322 -35.841 1.00 96.00 86 ARG A N 1
ATOM 688 C CA . ARG A 1 86 ? 21.551 -7.277 -37.291 1.00 96.00 86 ARG A CA 1
ATOM 689 C C . ARG A 1 86 ? 20.879 -5.981 -37.751 1.00 96.00 86 ARG A C 1
ATOM 691 O O . ARG A 1 86 ? 21.167 -5.512 -38.847 1.00 96.00 86 ARG A O 1
ATOM 698 N N . SER A 1 87 ? 19.958 -5.436 -36.958 1.00 94.88 87 SER A N 1
ATOM 699 C CA . SER A 1 87 ? 19.078 -4.341 -37.402 1.00 94.88 87 SER A CA 1
ATOM 700 C C . SER A 1 87 ? 19.507 -2.968 -36.887 1.00 94.88 87 SER A C 1
ATOM 702 O O . SER A 1 87 ? 19.248 -1.958 -37.536 1.00 94.88 87 SER A O 1
ATOM 704 N N . PHE A 1 88 ? 20.144 -2.925 -35.718 1.00 94.62 88 PHE A N 1
ATOM 705 C CA . PHE A 1 88 ? 20.420 -1.702 -34.961 1.00 94.62 88 PHE A CA 1
ATOM 706 C C . PHE A 1 88 ? 21.867 -1.612 -34.462 1.00 94.62 88 PHE A C 1
ATOM 708 O O . PHE A 1 88 ? 22.258 -0.575 -33.930 1.00 94.62 88 PHE A O 1
ATOM 715 N N . GLY A 1 89 ? 22.693 -2.644 -34.671 1.00 91.81 89 GLY A N 1
ATOM 716 C CA . GLY A 1 89 ? 24.071 -2.690 -34.172 1.00 91.81 89 GLY A CA 1
ATOM 717 C C . GLY A 1 89 ? 24.934 -1.498 -34.595 1.00 91.81 89 GLY A C 1
ATOM 718 O O . GLY A 1 89 ? 25.720 -0.993 -33.796 1.00 91.81 89 GLY A O 1
ATOM 719 N N . GLY A 1 90 ? 24.728 -0.980 -35.810 1.00 93.44 90 GLY A N 1
ATOM 720 C CA . GLY A 1 90 ? 25.428 0.211 -36.307 1.00 93.44 90 GLY A CA 1
ATOM 721 C C . GLY A 1 90 ? 25.107 1.505 -35.545 1.00 93.44 90 GLY A C 1
ATOM 722 O O . GLY A 1 90 ? 25.914 2.429 -35.550 1.00 93.44 90 GLY A O 1
ATOM 723 N N . LEU A 1 91 ? 23.964 1.570 -34.855 1.00 91.19 91 LEU A N 1
ATOM 724 C CA . LEU A 1 91 ? 23.536 2.734 -34.070 1.00 91.19 91 LEU A CA 1
ATOM 725 C C . LEU A 1 91 ? 23.992 2.663 -32.607 1.00 91.19 91 LEU A C 1
ATOM 727 O O . LEU A 1 91 ? 23.992 3.680 -31.916 1.00 91.19 91 LEU A O 1
ATOM 731 N N . TYR A 1 92 ? 24.406 1.485 -32.132 1.00 90.50 92 TYR A N 1
ATOM 732 C CA . TYR A 1 92 ? 24.656 1.225 -30.713 1.00 90.50 92 TYR A CA 1
ATOM 733 C C . TYR A 1 92 ? 25.616 2.233 -30.068 1.00 90.50 92 TYR A C 1
ATOM 735 O O . TYR A 1 92 ? 25.285 2.828 -29.047 1.00 90.50 92 TYR A O 1
ATOM 743 N N . LYS A 1 93 ? 26.781 2.481 -30.685 1.00 90.88 93 LYS A N 1
ATOM 744 C CA . LYS A 1 93 ? 27.791 3.403 -30.131 1.00 90.88 93 LYS A CA 1
ATOM 745 C C . LYS A 1 93 ? 27.266 4.833 -29.977 1.00 90.88 93 LYS A C 1
ATOM 747 O O . LYS A 1 93 ? 27.647 5.513 -29.033 1.00 90.88 93 LYS A O 1
ATOM 752 N N . MET A 1 94 ? 26.407 5.271 -30.896 1.00 90.38 94 MET A N 1
ATOM 753 C CA . MET A 1 94 ? 25.831 6.616 -30.893 1.00 90.38 94 MET A CA 1
ATOM 754 C C . MET A 1 94 ? 24.710 6.748 -29.860 1.00 90.38 94 MET A C 1
ATOM 756 O O . MET A 1 94 ? 24.606 7.772 -29.195 1.00 90.38 94 MET A O 1
ATOM 760 N N . MET A 1 95 ? 23.882 5.712 -29.716 1.00 90.12 95 MET A N 1
ATOM 761 C CA . MET A 1 95 ? 22.684 5.776 -28.877 1.00 90.12 95 MET A CA 1
ATOM 762 C C . MET A 1 95 ? 22.929 5.375 -27.426 1.00 90.12 95 MET A C 1
ATOM 764 O O . MET A 1 95 ? 22.188 5.816 -26.550 1.00 90.12 95 MET A O 1
ATOM 768 N N . LYS A 1 96 ? 23.976 4.587 -27.152 1.00 91.62 96 LYS A N 1
ATOM 769 C CA . LYS A 1 96 ? 24.312 4.122 -25.802 1.00 91.62 96 LYS A CA 1
ATOM 770 C C . LYS A 1 96 ? 24.338 5.257 -24.758 1.00 91.62 96 LYS A C 1
ATOM 772 O O . LYS A 1 96 ? 23.632 5.107 -23.763 1.00 91.62 96 LYS A O 1
ATOM 777 N N . PRO A 1 97 ? 25.037 6.396 -24.965 1.00 91.12 97 PRO A N 1
ATOM 778 C CA . PRO A 1 97 ? 25.075 7.464 -23.962 1.00 91.12 97 PRO A CA 1
ATOM 779 C C . PRO A 1 97 ? 23.692 8.046 -23.661 1.00 91.12 97 PRO A C 1
ATOM 781 O O . PRO A 1 97 ? 23.387 8.353 -22.512 1.00 91.12 97 PRO A O 1
ATOM 784 N N . LYS A 1 98 ? 22.834 8.160 -24.683 1.00 88.56 98 LYS A N 1
ATOM 785 C CA . LYS A 1 98 ? 21.471 8.673 -24.521 1.00 88.56 98 LYS A CA 1
ATOM 786 C C . LYS A 1 98 ? 20.598 7.703 -23.724 1.00 88.56 98 LYS A C 1
ATOM 788 O O . LYS A 1 98 ? 19.914 8.132 -22.805 1.00 88.56 98 LYS A O 1
ATOM 793 N N . ILE A 1 99 ? 20.678 6.404 -24.022 1.00 88.31 99 ILE A N 1
ATOM 794 C CA . ILE A 1 99 ? 19.960 5.363 -23.269 1.00 88.31 99 ILE A CA 1
ATOM 795 C C . ILE A 1 99 ? 20.394 5.367 -21.797 1.00 88.31 99 ILE A C 1
ATOM 797 O O . ILE A 1 99 ? 19.552 5.324 -20.904 1.00 88.31 99 ILE A O 1
ATOM 801 N N . GLU A 1 100 ? 21.700 5.442 -21.531 1.00 89.75 100 GLU A N 1
ATOM 802 C CA . GLU A 1 100 ? 22.233 5.495 -20.164 1.00 89.75 100 GLU A CA 1
ATOM 803 C C . GLU A 1 100 ? 21.799 6.770 -19.428 1.00 89.75 100 GLU A C 1
ATOM 805 O O . GLU A 1 100 ? 21.424 6.699 -18.257 1.00 89.75 100 GLU A O 1
ATOM 810 N N . GLN A 1 101 ? 21.788 7.920 -20.109 1.00 89.06 101 GLN A N 1
ATOM 811 C CA . GLN A 1 101 ? 21.267 9.170 -19.558 1.00 89.06 101 GLN A CA 1
ATOM 812 C C . GLN A 1 101 ? 19.782 9.048 -19.186 1.00 89.06 101 GLN A C 1
ATOM 814 O O . GLN A 1 101 ? 19.425 9.347 -18.049 1.00 89.06 101 GLN A O 1
ATOM 819 N N . ASP A 1 102 ? 18.937 8.572 -20.102 1.00 86.44 102 ASP A N 1
ATOM 820 C CA . ASP A 1 102 ? 17.490 8.450 -19.878 1.00 86.44 102 ASP A CA 1
ATOM 821 C C . ASP A 1 102 ? 17.185 7.474 -18.731 1.00 86.44 102 ASP A C 1
ATOM 823 O O . ASP A 1 102 ? 16.349 7.749 -17.871 1.00 86.44 102 ASP A O 1
ATOM 827 N N . LEU A 1 103 ? 17.927 6.366 -18.638 1.00 88.12 103 LEU A N 1
ATOM 828 C CA . LEU A 1 103 ? 17.828 5.438 -17.509 1.00 88.12 103 LEU A CA 1
ATOM 829 C C . LEU A 1 103 ? 18.239 6.074 -16.182 1.00 88.12 103 LEU A C 1
ATOM 831 O O . LEU A 1 103 ? 17.607 5.812 -15.160 1.00 88.12 103 LEU A O 1
ATOM 835 N N . ASN A 1 104 ? 19.293 6.889 -16.172 1.00 88.75 104 ASN A N 1
ATOM 836 C CA . ASN A 1 104 ? 19.722 7.594 -14.966 1.00 88.75 104 ASN A CA 1
ATOM 837 C C . ASN A 1 104 ? 18.698 8.653 -14.539 1.00 88.75 104 ASN A C 1
ATOM 839 O O . ASN A 1 104 ? 18.449 8.809 -13.344 1.00 88.75 104 ASN A O 1
ATOM 843 N N . GLU A 1 105 ? 18.071 9.344 -15.492 1.00 88.69 105 GLU A N 1
ATOM 844 C CA . GLU A 1 105 ? 16.976 10.280 -15.226 1.00 88.69 105 GLU A CA 1
ATOM 845 C C . GLU A 1 105 ? 15.747 9.559 -14.654 1.00 88.69 105 GLU A C 1
ATOM 847 O O . GLU A 1 105 ? 15.227 9.998 -13.628 1.00 88.69 105 GLU A O 1
ATOM 852 N N . ILE A 1 106 ? 15.347 8.416 -15.225 1.00 86.62 106 ILE A N 1
ATOM 853 C CA . ILE A 1 106 ? 14.264 7.570 -14.690 1.00 86.62 106 ILE A CA 1
ATOM 854 C C . ILE A 1 106 ? 14.594 7.108 -13.270 1.00 86.62 106 ILE A C 1
ATOM 856 O O . ILE A 1 106 ? 13.792 7.311 -12.364 1.00 86.62 106 ILE A O 1
ATOM 860 N N . LYS A 1 107 ? 15.795 6.563 -13.034 1.00 87.12 107 LYS A N 1
ATOM 861 C CA . LYS A 1 107 ? 16.231 6.136 -11.691 1.00 87.12 107 LYS A CA 1
ATOM 862 C C . LYS A 1 107 ? 16.196 7.285 -10.685 1.00 87.12 107 LYS A C 1
ATOM 864 O O . LYS A 1 107 ? 15.796 7.093 -9.540 1.00 87.12 107 LYS A O 1
ATOM 869 N N . LYS A 1 108 ? 16.604 8.489 -11.099 1.00 89.06 108 LYS A N 1
ATOM 870 C CA . LYS A 1 108 ? 16.556 9.688 -10.253 1.00 89.06 108 LYS A CA 1
ATOM 871 C C . LYS A 1 108 ? 15.116 10.096 -9.938 1.00 89.06 108 LYS A C 1
ATOM 873 O O . LYS A 1 108 ? 14.826 10.427 -8.792 1.00 89.06 108 LYS A O 1
ATOM 878 N N . GLN A 1 109 ? 14.221 10.056 -10.923 1.00 89.19 109 GLN A N 1
ATOM 879 C CA . GLN A 1 109 ? 12.796 10.326 -10.721 1.00 89.19 109 GLN A CA 1
ATOM 880 C C . GLN A 1 109 ? 12.164 9.293 -9.782 1.00 89.19 109 GLN A C 1
ATOM 882 O O . GLN A 1 109 ? 11.510 9.679 -8.818 1.00 89.19 109 GLN A O 1
ATOM 887 N N . GLU A 1 110 ? 12.426 8.000 -9.992 1.00 85.81 110 GLU A N 1
ATOM 888 C CA . GLU A 1 110 ? 11.974 6.918 -9.109 1.00 85.81 110 GLU A CA 1
ATOM 889 C C . GLU A 1 110 ? 12.480 7.121 -7.672 1.00 85.81 110 GLU A C 1
ATOM 891 O O . GLU A 1 110 ? 11.707 6.996 -6.723 1.00 85.81 110 GLU A O 1
ATOM 896 N N . ALA A 1 111 ? 13.749 7.504 -7.494 1.00 87.25 111 ALA A N 1
ATOM 897 C CA . ALA A 1 111 ? 14.320 7.786 -6.178 1.00 87.25 111 ALA A CA 1
ATOM 898 C C . ALA A 1 111 ? 13.641 8.979 -5.478 1.00 87.25 111 ALA A C 1
ATOM 900 O O . ALA A 1 111 ? 13.333 8.898 -4.286 1.00 87.25 111 ALA A O 1
ATOM 901 N N . GLU A 1 112 ? 13.361 10.068 -6.199 1.00 90.75 112 GLU A N 1
ATOM 902 C CA . GLU A 1 112 ? 12.630 11.218 -5.646 1.00 90.75 112 GLU A CA 1
ATOM 903 C C . GLU A 1 112 ? 11.165 10.875 -5.333 1.00 90.75 112 GLU A C 1
ATOM 905 O O . GLU A 1 112 ? 10.644 11.278 -4.291 1.00 90.75 112 GLU A O 1
ATOM 910 N N . GLU A 1 113 ? 10.500 10.067 -6.163 1.00 88.44 113 GLU A N 1
ATOM 911 C CA . GLU A 1 113 ? 9.151 9.570 -5.877 1.00 88.44 113 GLU A CA 1
ATOM 912 C C . GLU A 1 113 ? 9.112 8.672 -4.634 1.00 88.44 113 GLU A C 1
ATOM 914 O O . GLU A 1 113 ? 8.190 8.786 -3.817 1.00 88.44 113 GLU A O 1
ATOM 919 N N . ILE A 1 114 ? 10.104 7.789 -4.465 1.00 88.75 114 ILE A N 1
ATOM 920 C CA . ILE A 1 114 ? 10.252 6.952 -3.267 1.00 88.75 114 ILE A CA 1
ATOM 921 C C . ILE A 1 114 ? 10.469 7.845 -2.049 1.00 88.75 114 ILE A C 1
ATOM 923 O O . ILE A 1 114 ? 9.758 7.698 -1.059 1.00 88.75 114 ILE A O 1
ATOM 927 N N . LYS A 1 115 ? 11.377 8.820 -2.124 1.00 89.06 115 LYS A N 1
ATOM 928 C CA . LYS A 1 115 ? 11.628 9.777 -1.038 1.00 89.06 115 LYS A CA 1
ATOM 929 C C . LYS A 1 115 ? 10.367 10.555 -0.657 1.00 89.06 115 LYS A C 1
ATOM 931 O O . LYS A 1 115 ? 10.058 10.681 0.529 1.00 89.06 115 LYS A O 1
ATOM 936 N N . GLY A 1 116 ? 9.606 11.027 -1.644 1.00 94.12 116 GLY A N 1
ATOM 937 C CA . GLY A 1 116 ? 8.311 11.671 -1.425 1.00 94.12 116 GLY A CA 1
ATOM 938 C C . GLY A 1 116 ? 7.293 10.737 -0.765 1.00 94.12 116 GLY A C 1
ATOM 939 O O . GLY A 1 116 ? 6.568 11.150 0.136 1.00 94.12 116 GLY A O 1
ATOM 940 N N . SER A 1 117 ? 7.281 9.463 -1.156 1.00 92.56 117 SER A N 1
ATOM 941 C CA . SER A 1 117 ? 6.398 8.434 -0.594 1.00 92.56 117 SER A CA 1
ATOM 942 C C . SER A 1 117 ? 6.773 8.044 0.842 1.00 92.56 117 SER A C 1
ATOM 944 O O . SER A 1 117 ? 5.894 7.870 1.683 1.00 92.56 117 SER A O 1
ATOM 946 N N . VAL A 1 118 ? 8.070 7.971 1.157 1.00 91.62 118 VAL A N 1
ATOM 947 C CA . VAL A 1 118 ? 8.581 7.772 2.525 1.00 91.62 118 VAL A CA 1
ATOM 948 C C . VAL A 1 118 ? 8.193 8.955 3.408 1.00 91.62 118 VAL A C 1
ATOM 950 O O . VAL A 1 118 ? 7.692 8.756 4.514 1.00 91.62 118 VAL A O 1
ATOM 953 N N . LYS A 1 119 ? 8.357 10.187 2.909 1.00 95.12 119 LYS A N 1
ATOM 954 C CA . LYS A 1 119 ? 7.916 11.389 3.625 1.00 95.12 119 LYS A CA 1
ATOM 955 C C . LYS A 1 119 ? 6.407 11.369 3.872 1.00 95.12 119 LYS A C 1
ATOM 957 O O . LYS A 1 119 ? 5.988 11.622 4.992 1.00 95.12 119 LYS A O 1
ATOM 962 N N . PHE A 1 120 ? 5.610 11.013 2.865 1.00 95.31 120 PHE A N 1
ATOM 963 C CA . PHE A 1 120 ? 4.157 10.885 2.997 1.00 95.31 120 PHE A CA 1
ATOM 964 C C . PHE A 1 120 ? 3.758 9.890 4.099 1.00 95.31 120 PHE A C 1
ATOM 966 O O . PHE A 1 120 ? 2.910 10.208 4.928 1.00 95.31 120 PHE A O 1
ATOM 973 N N . ALA A 1 121 ? 4.408 8.723 4.166 1.00 93.62 121 ALA A N 1
ATOM 974 C CA . ALA A 1 121 ? 4.164 7.756 5.237 1.00 93.62 121 ALA A CA 1
ATOM 975 C C . ALA A 1 121 ? 4.584 8.285 6.622 1.00 93.62 121 ALA A C 1
ATOM 977 O O . ALA A 1 121 ? 3.873 8.082 7.603 1.00 93.62 121 ALA A O 1
ATOM 978 N N . ALA A 1 122 ? 5.708 9.001 6.708 1.00 94.00 122 ALA A N 1
ATOM 979 C CA . ALA A 1 122 ? 6.146 9.628 7.953 1.00 94.00 122 ALA A CA 1
ATOM 980 C C . ALA A 1 122 ? 5.193 10.741 8.418 1.00 94.00 122 ALA A C 1
ATOM 982 O O . ALA A 1 122 ? 4.926 10.865 9.612 1.00 94.00 122 ALA A O 1
ATOM 983 N N . ASP A 1 123 ? 4.668 11.537 7.487 1.00 96.06 123 ASP A N 1
ATOM 984 C CA . ASP A 1 123 ? 3.709 12.600 7.781 1.00 96.06 123 ASP A CA 1
ATOM 985 C C . ASP A 1 123 ? 2.351 12.022 8.222 1.00 96.06 123 ASP A C 1
ATOM 987 O O . ASP A 1 123 ? 1.737 12.580 9.126 1.00 96.06 123 ASP A O 1
ATOM 991 N N . PHE A 1 124 ? 1.936 10.852 7.716 1.00 95.88 124 PHE A N 1
ATOM 992 C CA . PHE A 1 124 ? 0.785 10.118 8.264 1.00 95.88 124 PHE A CA 1
ATOM 993 C C . PHE A 1 124 ? 0.963 9.757 9.747 1.00 95.88 124 PHE A C 1
ATOM 995 O O . PHE A 1 124 ? 0.037 9.935 10.534 1.00 95.88 124 PHE A O 1
ATOM 1002 N N . TYR A 1 125 ? 2.144 9.286 10.162 1.00 95.62 125 TYR A N 1
ATOM 1003 C CA . TYR A 1 125 ? 2.391 8.976 11.577 1.00 95.62 125 TYR A CA 1
ATOM 1004 C C . TYR A 1 125 ? 2.340 10.226 12.460 1.00 95.62 125 TYR A C 1
ATOM 1006 O O . TYR A 1 125 ? 1.769 10.182 13.549 1.00 95.62 125 TYR A O 1
ATOM 1014 N N . LYS A 1 126 ? 2.879 11.352 11.978 1.00 95.88 126 LYS A N 1
ATOM 1015 C CA . LYS A 1 126 ? 2.762 12.639 12.679 1.00 95.88 126 LYS A CA 1
ATOM 1016 C C . LYS A 1 126 ? 1.312 13.089 12.788 1.00 95.88 126 LYS A C 1
ATOM 1018 O O . LYS A 1 126 ? 0.923 13.587 13.835 1.00 95.88 126 LYS A O 1
ATOM 1023 N N . GLU A 1 127 ? 0.516 12.901 11.740 1.00 94.31 127 GLU A N 1
ATOM 1024 C CA . GLU A 1 127 ? -0.911 13.216 11.789 1.00 94.31 127 GLU A CA 1
ATOM 1025 C C . GLU A 1 127 ? -1.619 12.340 12.826 1.00 94.31 127 GLU A C 1
ATOM 1027 O O . GLU A 1 127 ? -2.297 12.866 13.698 1.00 94.31 127 GLU A O 1
ATOM 1032 N N . ALA A 1 128 ? -1.364 11.027 12.844 1.00 94.56 128 ALA A N 1
ATOM 1033 C CA . ALA A 1 128 ? -1.908 10.140 13.874 1.00 94.56 128 ALA A CA 1
ATOM 1034 C C . ALA A 1 128 ? -1.531 10.590 15.300 1.00 94.56 128 ALA A C 1
ATOM 1036 O O . ALA A 1 128 ? -2.379 10.548 16.192 1.00 94.56 128 ALA A O 1
ATOM 1037 N N . PHE A 1 129 ? -0.298 11.067 15.512 1.00 95.44 129 PHE A N 1
ATOM 1038 C CA . PHE A 1 129 ? 0.121 11.670 16.781 1.00 95.44 129 PHE A CA 1
ATOM 1039 C C . PHE A 1 129 ? -0.669 12.945 17.099 1.00 95.44 129 PHE A C 1
ATOM 1041 O O . PHE A 1 129 ? -1.212 13.078 18.193 1.00 95.44 129 PHE A O 1
ATOM 1048 N N . ASN A 1 130 ? -0.753 13.874 16.148 1.00 94.81 130 ASN A N 1
ATOM 1049 C CA . ASN A 1 130 ? -1.407 15.165 16.346 1.00 94.81 130 ASN A CA 1
ATOM 1050 C C . ASN A 1 130 ? -2.914 15.018 16.597 1.00 94.81 130 ASN A C 1
ATOM 1052 O O . ASN A 1 130 ? -3.469 15.751 17.412 1.00 94.81 130 ASN A O 1
ATOM 1056 N N . THR A 1 131 ? -3.577 14.079 15.915 1.00 93.38 131 THR A N 1
ATOM 1057 C CA . THR A 1 131 ? -5.027 13.875 16.021 1.00 93.38 131 THR A CA 1
ATOM 1058 C C . THR A 1 131 ? -5.412 12.980 17.201 1.00 93.38 131 THR A C 1
ATOM 1060 O O . THR A 1 131 ? -6.413 13.244 17.864 1.00 93.38 131 THR A O 1
ATOM 1063 N N . TYR A 1 132 ? -4.655 11.908 17.462 1.00 93.88 132 TYR A N 1
ATOM 1064 C CA . TYR A 1 132 ? -5.062 10.830 18.380 1.00 93.88 132 TYR A CA 1
ATOM 1065 C C . TYR A 1 132 ? -4.036 10.517 19.482 1.00 93.88 132 TYR A C 1
ATOM 1067 O O . TYR A 1 132 ? -4.301 9.692 20.359 1.00 93.88 132 TYR A O 1
ATOM 1075 N N . GLY A 1 133 ? -2.877 11.175 19.472 1.00 94.56 133 GLY A N 1
ATOM 1076 C CA . GLY A 1 133 ? -1.831 11.040 20.482 1.00 94.56 133 GLY A CA 1
ATOM 1077 C C . GLY A 1 133 ? -0.842 9.895 20.242 1.00 94.56 133 GLY A C 1
ATOM 1078 O O . GLY A 1 133 ? -0.913 9.127 19.281 1.00 94.56 133 GLY A O 1
ATOM 1079 N N . GLU A 1 134 ? 0.102 9.768 21.175 1.00 96.38 134 GLU A N 1
ATOM 1080 C CA . GLU A 1 134 ? 1.267 8.877 21.078 1.00 96.38 134 GLU A CA 1
ATOM 1081 C C . GLU A 1 134 ? 0.907 7.400 20.856 1.00 96.38 134 GLU A C 1
ATOM 1083 O O . GLU A 1 134 ? 1.573 6.699 20.093 1.00 96.38 134 GLU A O 1
ATOM 1088 N N . LYS A 1 135 ? -0.157 6.906 21.503 1.00 96.06 135 LYS A N 1
ATOM 1089 C CA . LYS A 1 135 ? -0.576 5.504 21.362 1.00 96.06 135 LYS A CA 1
ATOM 1090 C C . LYS A 1 135 ? -1.017 5.179 19.933 1.00 96.06 135 LYS A C 1
ATOM 1092 O O . LYS A 1 135 ? -0.714 4.093 19.448 1.00 96.06 135 LYS A O 1
ATOM 1097 N N . ALA A 1 136 ? -1.693 6.109 19.256 1.00 96.56 136 ALA A N 1
ATOM 1098 C CA . ALA A 1 136 ? -2.131 5.914 17.878 1.00 96.56 136 ALA A CA 1
ATOM 1099 C C . ALA A 1 136 ? -0.937 5.914 16.916 1.00 96.56 136 ALA A C 1
ATOM 1101 O O . ALA A 1 136 ? -0.801 4.999 16.108 1.00 96.56 136 ALA A O 1
ATOM 1102 N N . GLU A 1 137 ? -0.012 6.869 17.061 1.00 97.25 137 GLU A N 1
ATOM 1103 C CA . GLU A 1 137 ? 1.226 6.885 16.272 1.00 97.25 137 GLU A CA 1
ATOM 1104 C C . GLU A 1 137 ? 2.003 5.568 16.407 1.00 97.25 137 GLU A C 1
ATOM 1106 O O . GLU A 1 137 ? 2.407 4.976 15.400 1.00 97.25 137 GLU A O 1
ATOM 1111 N N . LYS A 1 138 ? 2.189 5.089 17.645 1.00 97.50 138 LYS A N 1
ATOM 1112 C CA . LYS A 1 138 ? 2.871 3.817 17.916 1.00 97.50 138 LYS A CA 1
ATOM 1113 C C . LYS A 1 138 ? 2.154 2.642 17.265 1.00 97.50 138 LYS A C 1
ATOM 1115 O O . LYS A 1 138 ? 2.820 1.830 16.632 1.00 97.50 138 LYS A O 1
ATOM 1120 N N . LEU A 1 139 ? 0.826 2.584 17.354 1.00 97.81 139 LEU A N 1
ATOM 1121 C CA . LEU A 1 139 ? 0.030 1.518 16.748 1.00 97.81 139 LEU A CA 1
ATOM 1122 C C . LEU A 1 139 ? 0.165 1.490 15.213 1.00 97.81 139 LEU A C 1
ATOM 1124 O O . LEU A 1 139 ? 0.357 0.423 14.629 1.00 97.81 139 LEU A O 1
ATOM 1128 N N . ALA A 1 140 ? 0.127 2.648 14.544 1.00 97.06 140 ALA A N 1
ATOM 1129 C CA . ALA A 1 140 ? 0.366 2.710 13.099 1.00 97.06 140 ALA A CA 1
ATOM 1130 C C . ALA A 1 140 ? 1.786 2.260 12.724 1.00 97.06 140 ALA A C 1
ATOM 1132 O O . ALA A 1 140 ? 1.953 1.470 11.793 1.00 97.06 140 ALA A O 1
ATOM 1133 N N . LYS A 1 141 ? 2.813 2.712 13.454 1.00 96.88 141 LYS A N 1
ATOM 1134 C CA . LYS A 1 141 ? 4.195 2.261 13.218 1.00 96.88 141 LYS A CA 1
ATOM 1135 C C . LYS A 1 141 ? 4.336 0.754 13.432 1.00 96.88 141 LYS A C 1
ATOM 1137 O O . LYS A 1 141 ? 4.896 0.076 12.573 1.00 96.88 141 LYS A O 1
ATOM 1142 N N . ALA A 1 142 ? 3.754 0.224 14.507 1.00 97.31 142 ALA A N 1
ATOM 1143 C CA . ALA A 1 142 ? 3.752 -1.202 14.817 1.00 97.31 142 ALA A CA 1
ATOM 1144 C C . ALA A 1 142 ? 3.099 -2.022 13.696 1.00 97.31 142 ALA A C 1
ATOM 1146 O O . ALA A 1 142 ? 3.653 -3.039 13.285 1.00 97.31 142 ALA A O 1
ATOM 1147 N N . MET A 1 143 ? 1.975 -1.565 13.135 1.00 97.25 143 MET A N 1
ATOM 1148 C CA . MET A 1 143 ? 1.352 -2.220 11.982 1.00 97.25 143 MET A CA 1
ATOM 1149 C C . MET A 1 143 ? 2.301 -2.286 10.780 1.00 97.25 143 MET A C 1
ATOM 1151 O O . MET A 1 143 ? 2.457 -3.355 10.188 1.00 97.25 143 MET A O 1
ATOM 1155 N N . ALA A 1 144 ? 2.952 -1.176 10.424 1.00 94.19 144 ALA A N 1
ATOM 1156 C CA . ALA A 1 144 ? 3.873 -1.136 9.288 1.00 94.19 144 ALA A CA 1
ATOM 1157 C C . ALA A 1 144 ? 5.105 -2.033 9.502 1.00 94.19 144 ALA A C 1
ATOM 1159 O O . ALA A 1 144 ? 5.498 -2.783 8.605 1.00 94.19 144 ALA A O 1
ATOM 1160 N N . GLU A 1 145 ? 5.693 -1.993 10.698 1.00 94.06 145 GLU A N 1
ATOM 1161 C CA . GLU A 1 145 ? 6.850 -2.812 11.067 1.00 94.06 145 GLU A CA 1
ATOM 1162 C C . GLU A 1 145 ? 6.511 -4.301 11.072 1.00 94.06 145 GLU A C 1
ATOM 1164 O O . GLU A 1 145 ? 7.221 -5.107 10.471 1.00 94.06 145 GLU A O 1
ATOM 1169 N N . GLN A 1 146 ? 5.392 -4.677 11.691 1.00 94.75 146 GLN A N 1
ATOM 1170 C CA . GLN A 1 146 ? 4.979 -6.073 11.791 1.00 94.75 146 GLN A CA 1
ATOM 1171 C C . GLN A 1 146 ? 4.511 -6.653 10.457 1.00 94.75 146 GLN A C 1
ATOM 1173 O O . GLN A 1 146 ? 4.548 -7.873 10.296 1.00 94.75 146 GLN A O 1
ATOM 1178 N N . ALA A 1 147 ? 4.085 -5.814 9.514 1.00 92.38 147 ALA A N 1
ATOM 1179 C CA . ALA A 1 147 ? 3.730 -6.218 8.160 1.00 92.38 147 ALA A CA 1
ATOM 1180 C C . ALA A 1 147 ? 4.957 -6.508 7.277 1.00 92.38 147 ALA A C 1
ATOM 1182 O O . ALA A 1 147 ? 4.868 -7.275 6.313 1.00 92.38 147 ALA A O 1
ATOM 1183 N N . LYS A 1 148 ? 6.111 -5.905 7.583 1.00 88.94 148 LYS A N 1
ATOM 1184 C CA . LYS A 1 148 ? 7.319 -5.999 6.759 1.00 88.94 148 LYS A CA 1
ATOM 1185 C C . LYS A 1 148 ? 7.796 -7.447 6.627 1.00 88.94 148 LYS A C 1
ATOM 1187 O O . LYS A 1 148 ? 8.039 -8.133 7.614 1.00 88.94 148 LYS A O 1
ATOM 1192 N N . GLY A 1 149 ? 7.947 -7.907 5.384 1.00 82.69 149 GLY A N 1
ATOM 1193 C CA . GLY A 1 149 ? 8.443 -9.252 5.068 1.00 82.69 149 GLY A CA 1
ATOM 1194 C C . GLY A 1 149 ? 7.475 -10.398 5.390 1.00 82.69 149 GLY A C 1
ATOM 1195 O O . GLY A 1 149 ? 7.819 -11.554 5.155 1.00 82.69 149 GLY A O 1
ATOM 1196 N N . LYS A 1 150 ? 6.269 -10.109 5.896 1.00 87.88 150 LYS A N 1
ATOM 1197 C CA . LYS A 1 150 ? 5.260 -11.130 6.192 1.00 87.88 150 LYS A CA 1
ATOM 1198 C C . LYS A 1 150 ? 4.277 -11.305 5.042 1.00 87.88 150 LYS A C 1
ATOM 1200 O O . LYS A 1 150 ? 4.010 -10.389 4.263 1.00 87.88 150 LYS A O 1
ATOM 1205 N N . LYS A 1 151 ? 3.702 -12.503 4.979 1.00 86.62 151 LYS A N 1
ATOM 1206 C CA . LYS A 1 151 ? 2.493 -12.785 4.203 1.00 86.62 151 LYS A CA 1
ATOM 1207 C C . LYS A 1 151 ? 1.266 -12.592 5.083 1.00 86.62 151 LYS A C 1
ATOM 1209 O O . LYS A 1 151 ? 1.358 -12.600 6.309 1.00 86.62 151 LYS A O 1
ATOM 1214 N N . ILE A 1 152 ? 0.134 -12.422 4.425 1.00 88.75 152 ILE A N 1
ATOM 1215 C CA . ILE A 1 152 ? -1.174 -12.317 5.062 1.00 88.75 152 ILE A CA 1
ATOM 1216 C C . ILE A 1 152 ? -1.528 -13.665 5.694 1.00 88.75 152 ILE A C 1
ATOM 1218 O O . ILE A 1 152 ? -1.223 -14.717 5.127 1.00 88.75 152 ILE A O 1
ATOM 1222 N N . ARG A 1 153 ? -2.118 -13.629 6.889 1.00 91.12 153 ARG A N 1
ATOM 1223 C CA . ARG A 1 153 ? -2.554 -14.829 7.612 1.00 91.12 153 ARG A CA 1
ATOM 1224 C C . ARG A 1 153 ? -3.810 -15.418 6.983 1.00 91.12 153 ARG A C 1
ATOM 1226 O O . ARG A 1 153 ? -4.559 -14.719 6.308 1.00 91.12 153 ARG A O 1
ATOM 1233 N N . ASN A 1 154 ? -4.040 -16.702 7.240 1.00 91.94 154 ASN A N 1
ATOM 1234 C CA . ASN A 1 154 ? -5.286 -17.346 6.839 1.00 91.94 154 ASN A CA 1
ATOM 1235 C C . ASN A 1 154 ? -6.478 -16.763 7.619 1.00 91.94 154 ASN A C 1
ATOM 1237 O O . ASN A 1 154 ? -6.325 -16.190 8.705 1.00 91.94 154 ASN A O 1
ATOM 1241 N N . VAL A 1 155 ? -7.671 -16.940 7.055 1.00 94.62 155 VAL A N 1
ATOM 1242 C CA . VAL A 1 155 ? -8.926 -16.404 7.603 1.00 94.62 155 VAL A CA 1
ATOM 1243 C C . VAL A 1 155 ? -9.197 -16.871 9.033 1.00 94.62 155 VAL A C 1
ATOM 1245 O O . VAL A 1 155 ? -9.620 -16.065 9.859 1.00 94.62 155 VAL A O 1
ATOM 1248 N N . GLU A 1 156 ? -8.953 -18.143 9.348 1.00 96.25 156 GLU A N 1
ATOM 1249 C CA . GLU A 1 156 ? -9.293 -18.714 10.658 1.00 96.25 156 GLU A CA 1
ATOM 1250 C C . GLU A 1 156 ? -8.412 -18.143 11.778 1.00 96.25 156 GLU A C 1
ATOM 1252 O O . GLU A 1 156 ? -8.906 -17.783 12.849 1.00 96.25 156 GLU A O 1
ATOM 1257 N N . ASP A 1 157 ? -7.122 -17.954 11.507 1.00 95.38 157 ASP A N 1
ATOM 1258 C CA . ASP A 1 157 ? -6.198 -17.288 12.422 1.00 95.38 157 ASP A CA 1
ATOM 1259 C C . ASP A 1 157 ? -6.574 -15.818 12.646 1.00 95.38 157 ASP A C 1
ATOM 1261 O O . ASP A 1 157 ? -6.557 -15.341 13.783 1.00 95.38 157 ASP A O 1
ATOM 1265 N N . ALA A 1 158 ? -6.953 -15.102 11.584 1.00 96.25 158 ALA A N 1
ATOM 1266 C CA . ALA A 1 158 ? -7.398 -13.714 11.688 1.00 96.25 158 ALA A CA 1
ATOM 1267 C C . ALA A 1 158 ? -8.714 -13.590 12.476 1.00 96.25 158 ALA A C 1
ATOM 1269 O O . ALA A 1 158 ? -8.842 -12.728 13.348 1.00 96.25 158 ALA A O 1
ATOM 1270 N N . LEU A 1 159 ? -9.678 -14.488 12.239 1.00 97.69 159 LEU A N 1
ATOM 1271 C CA . LEU A 1 159 ? -10.918 -14.555 13.016 1.00 97.69 159 LEU A CA 1
ATOM 1272 C C . LEU A 1 159 ? -10.635 -14.819 14.488 1.00 97.69 159 LEU A C 1
ATOM 1274 O O . LEU A 1 159 ? -11.189 -14.136 15.347 1.00 97.69 159 LEU A O 1
ATOM 1278 N N . LYS A 1 160 ? -9.758 -15.777 14.793 1.00 97.50 160 LYS A N 1
ATOM 1279 C CA . LYS A 1 160 ? -9.369 -16.091 16.170 1.00 97.50 160 LYS A CA 1
ATOM 1280 C C . LYS A 1 160 ? -8.747 -14.879 16.865 1.00 97.50 160 LYS A C 1
ATOM 1282 O O . LYS A 1 160 ? -9.128 -14.573 17.997 1.00 97.50 160 LYS A O 1
ATOM 1287 N N . ALA A 1 161 ? -7.844 -14.175 16.182 1.00 97.00 161 ALA A N 1
ATOM 1288 C CA . ALA A 1 161 ? -7.198 -12.966 16.684 1.00 97.00 161 ALA A CA 1
ATOM 1289 C C . ALA A 1 161 ? -8.216 -11.861 17.004 1.00 97.00 161 ALA A C 1
ATOM 1291 O O . ALA A 1 161 ? -8.237 -11.336 18.117 1.00 97.00 161 ALA A O 1
ATOM 1292 N N . TYR A 1 162 ? -9.101 -11.551 16.050 1.00 97.06 162 TYR A N 1
ATOM 1293 C CA . TYR A 1 162 ? -10.121 -10.515 16.209 1.00 97.06 162 TYR A CA 1
ATOM 1294 C C . TYR A 1 162 ? -11.147 -10.881 17.294 1.00 97.06 162 TYR A C 1
ATOM 1296 O O . TYR A 1 162 ? -11.446 -10.085 18.188 1.00 97.06 162 TYR A O 1
ATOM 1304 N N . ASN A 1 163 ? -11.648 -12.120 17.274 1.00 96.19 163 ASN A N 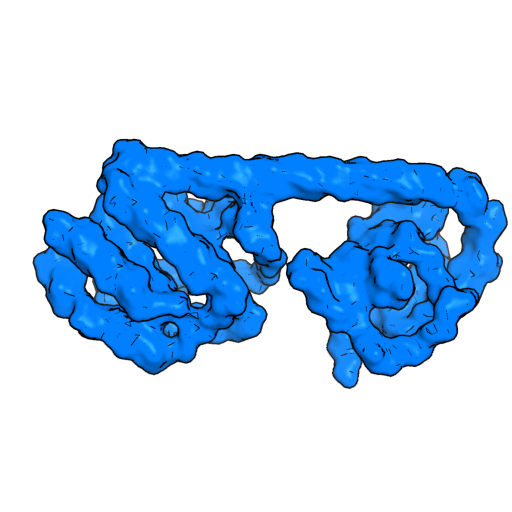1
ATOM 1305 C CA . ASN A 1 163 ? -12.692 -12.581 18.189 1.00 96.19 163 ASN A CA 1
ATOM 1306 C C . ASN A 1 163 ? -12.253 -12.547 19.655 1.00 96.19 163 ASN A C 1
ATOM 1308 O O . ASN A 1 163 ? -13.091 -12.257 20.510 1.00 96.19 163 ASN A O 1
ATOM 1312 N N . LYS A 1 164 ? -10.955 -12.739 19.940 1.00 96.50 164 LYS A N 1
ATOM 1313 C CA . LYS A 1 164 ? -10.379 -12.619 21.291 1.00 96.50 164 LYS A CA 1
ATOM 1314 C C . LYS A 1 164 ? -10.721 -11.282 21.964 1.00 96.50 164 LYS A C 1
ATOM 1316 O O . LYS A 1 164 ? -10.967 -11.263 23.167 1.00 96.50 164 LYS A O 1
ATOM 1321 N N . TYR A 1 165 ? -10.781 -10.188 21.199 1.00 94.88 165 TYR A N 1
ATOM 1322 C CA . TYR A 1 165 ? -11.069 -8.839 21.710 1.00 94.88 165 TYR A CA 1
ATOM 1323 C C . TYR A 1 165 ? -12.415 -8.268 21.230 1.00 94.88 165 TYR A C 1
ATOM 1325 O O . TYR A 1 165 ? -12.847 -7.224 21.718 1.00 94.88 165 TYR A O 1
ATOM 1333 N N . SER A 1 166 ? -13.120 -8.963 20.333 1.00 91.31 166 SER A N 1
ATOM 1334 C CA . SER A 1 166 ? -14.384 -8.515 19.723 1.00 91.31 166 SER A CA 1
ATOM 1335 C C . SER A 1 166 ? -15.445 -8.055 20.731 1.00 91.31 166 SER A C 1
ATOM 1337 O O . SER A 1 166 ? -16.096 -7.034 20.509 1.00 91.31 166 SER A O 1
ATOM 1339 N N . ASN A 1 167 ? -15.587 -8.752 21.863 1.00 92.06 167 ASN A N 1
ATOM 1340 C CA . ASN A 1 167 ? -16.527 -8.383 22.924 1.00 92.06 167 ASN A CA 1
ATOM 1341 C C . ASN A 1 167 ? -16.159 -7.048 23.584 1.00 92.06 167 ASN A C 1
ATOM 1343 O O . ASN A 1 167 ? -17.039 -6.236 23.860 1.00 92.06 167 ASN A O 1
ATOM 1347 N N . ASN A 1 168 ? -14.869 -6.801 23.821 1.00 93.56 168 ASN A N 1
ATOM 1348 C CA . ASN A 1 168 ? -14.401 -5.550 24.417 1.00 93.56 168 ASN A CA 1
ATOM 1349 C C . ASN A 1 168 ? -14.575 -4.384 23.441 1.00 93.56 168 ASN A C 1
ATOM 1351 O O . ASN A 1 168 ? -15.128 -3.351 23.815 1.00 93.56 168 ASN A O 1
ATOM 1355 N N . ILE A 1 169 ? -14.199 -4.590 22.177 1.00 93.19 169 ILE A N 1
ATOM 1356 C CA . ILE A 1 169 ? -14.392 -3.619 21.095 1.00 93.19 169 ILE A CA 1
ATOM 1357 C C . ILE A 1 169 ? -15.880 -3.274 20.944 1.00 93.19 169 ILE A C 1
ATOM 1359 O O . ILE A 1 169 ? -16.248 -2.104 20.925 1.00 93.19 169 ILE A O 1
ATOM 1363 N N . SER A 1 170 ? -16.758 -4.280 20.911 1.00 91.38 170 SER A N 1
ATOM 1364 C CA . SER A 1 170 ? -18.203 -4.079 20.712 1.00 91.38 170 SER A CA 1
ATOM 1365 C C . SER A 1 170 ? -18.897 -3.400 21.893 1.00 91.38 170 SER A C 1
ATOM 1367 O O . SER A 1 170 ? -19.944 -2.794 21.708 1.00 91.38 170 SER A O 1
ATOM 1369 N N . ARG A 1 171 ? -18.326 -3.466 23.103 1.00 92.81 171 ARG A N 1
ATOM 1370 C CA . ARG A 1 171 ? -18.818 -2.693 24.259 1.00 92.81 171 ARG A CA 1
ATOM 1371 C C . ARG A 1 171 ? -18.467 -1.209 24.174 1.00 92.81 171 ARG A C 1
ATOM 1373 O O . ARG A 1 171 ? -19.149 -0.405 24.798 1.00 92.81 171 ARG A O 1
ATOM 1380 N N . LYS A 1 172 ? -17.380 -0.865 23.482 1.00 94.88 172 LYS A N 1
ATOM 1381 C CA . LYS A 1 172 ? -16.867 0.507 23.361 1.00 94.88 172 LYS A CA 1
ATOM 1382 C C . LYS A 1 172 ? -17.316 1.212 22.086 1.00 94.88 172 LYS A C 1
ATOM 1384 O O . LYS A 1 172 ? -17.313 2.432 22.065 1.00 94.88 172 LYS A O 1
ATOM 1389 N N . ILE A 1 173 ? -17.661 0.448 21.052 1.00 94.69 173 ILE A N 1
ATOM 1390 C CA . ILE A 1 173 ? -18.101 0.958 19.753 1.00 94.69 173 ILE A CA 1
ATOM 1391 C C . ILE A 1 173 ? -19.507 0.430 19.487 1.00 94.69 173 ILE A C 1
ATOM 1393 O O . ILE A 1 173 ? -19.686 -0.726 19.070 1.00 94.69 173 ILE A O 1
ATOM 1397 N N . ASP A 1 174 ? -20.492 1.283 19.749 1.00 93.81 174 ASP A N 1
ATOM 1398 C CA . ASP A 1 174 ? -21.899 0.938 19.605 1.00 93.81 174 ASP A CA 1
ATOM 1399 C C . ASP A 1 174 ? -22.377 1.029 18.140 1.00 93.81 174 ASP A C 1
ATOM 1401 O O . ASP A 1 174 ? -21.608 1.260 17.201 1.00 93.81 174 ASP A O 1
ATOM 1405 N N . ALA A 1 175 ? -23.672 0.796 17.916 1.00 94.81 175 ALA A N 1
ATOM 1406 C CA . ALA A 1 175 ? -24.254 0.856 16.577 1.00 94.81 175 ALA A CA 1
ATOM 1407 C C . ALA A 1 175 ? -24.203 2.267 15.958 1.00 94.81 175 ALA A C 1
ATOM 1409 O O . ALA A 1 175 ? -24.051 2.399 14.743 1.00 94.81 175 ALA A O 1
ATOM 1410 N N . LYS A 1 176 ? -24.314 3.324 16.771 1.00 95.69 176 LYS A N 1
ATOM 1411 C CA . LYS A 1 176 ? -24.251 4.714 16.307 1.00 95.69 176 LYS A CA 1
ATOM 1412 C C . LYS A 1 176 ? -22.828 5.066 15.889 1.00 95.69 176 LYS A C 1
ATOM 1414 O O . LYS A 1 176 ? -22.649 5.654 14.822 1.00 95.69 176 LYS A O 1
ATOM 1419 N N . ASP A 1 177 ? -21.835 4.656 16.672 1.00 96.19 177 ASP A N 1
ATOM 1420 C CA . ASP A 1 177 ? -20.423 4.841 16.337 1.00 96.19 177 ASP A CA 1
ATOM 1421 C C . ASP A 1 177 ? -20.078 4.130 15.023 1.00 96.19 177 ASP A C 1
ATOM 1423 O O . ASP A 1 177 ? -19.473 4.723 14.132 1.00 96.19 177 ASP A O 1
ATOM 1427 N N . ARG A 1 178 ? -20.535 2.883 14.840 1.00 96.62 178 ARG A N 1
ATOM 1428 C CA . ARG A 1 178 ? -20.331 2.122 13.590 1.00 96.62 178 ARG A CA 1
ATOM 1429 C C . ARG A 1 178 ? -20.945 2.803 12.381 1.00 96.62 178 ARG A C 1
ATOM 1431 O O . ARG A 1 178 ? -20.302 2.857 11.332 1.00 96.62 178 ARG A O 1
ATOM 1438 N N . LYS A 1 179 ? -22.152 3.356 12.522 1.00 96.75 179 LYS A N 1
ATOM 1439 C CA . LYS A 1 179 ? -22.794 4.132 11.455 1.00 96.75 179 LYS A CA 1
ATOM 1440 C C . LYS A 1 179 ? -22.023 5.409 11.136 1.00 96.75 179 LYS A C 1
ATOM 1442 O O . LYS A 1 179 ? -21.872 5.728 9.962 1.00 96.75 179 LYS A O 1
ATOM 1447 N N . ALA A 1 180 ? -21.486 6.100 12.141 1.00 96.31 180 ALA A N 1
ATOM 1448 C CA . ALA A 1 180 ? -20.654 7.283 11.926 1.00 96.31 180 ALA A CA 1
ATOM 1449 C C . ALA A 1 180 ? -19.343 6.942 11.197 1.00 96.31 180 ALA A C 1
ATOM 1451 O O . ALA A 1 180 ? -18.988 7.614 10.231 1.00 96.31 180 ALA A O 1
ATOM 1452 N N . ILE A 1 181 ? -18.663 5.865 11.604 1.00 96.12 181 ILE A N 1
ATOM 1453 C CA . ILE A 1 181 ? -17.437 5.381 10.949 1.00 96.12 181 ILE A CA 1
ATOM 1454 C C . ILE A 1 181 ? -17.732 4.957 9.504 1.00 96.12 181 ILE A C 1
ATOM 1456 O O . ILE A 1 181 ? -16.985 5.306 8.594 1.00 96.12 181 ILE A O 1
ATOM 1460 N N . THR A 1 182 ? -18.838 4.242 9.287 1.00 96.38 182 THR A N 1
ATOM 1461 C CA . THR A 1 182 ? -19.298 3.819 7.956 1.00 96.38 182 THR A CA 1
ATOM 1462 C C . THR A 1 182 ? -19.557 5.019 7.055 1.00 96.38 182 THR A C 1
ATOM 1464 O O . THR A 1 182 ? -18.971 5.096 5.982 1.00 96.38 182 THR A O 1
ATOM 1467 N N . ALA A 1 183 ? -20.336 6.001 7.515 1.00 95.50 183 ALA A N 1
ATOM 1468 C CA . ALA A 1 183 ? -20.605 7.215 6.747 1.00 95.50 183 ALA A CA 1
ATOM 1469 C C . ALA A 1 183 ? -19.318 7.999 6.432 1.00 95.50 183 ALA A C 1
ATOM 1471 O O . ALA A 1 183 ? -19.160 8.528 5.331 1.00 95.50 183 ALA A O 1
ATOM 1472 N N . ALA A 1 184 ? -18.366 8.044 7.373 1.00 94.06 184 ALA A N 1
ATOM 1473 C CA . ALA A 1 184 ? -17.067 8.663 7.136 1.00 94.06 184 ALA A CA 1
ATOM 1474 C C . ALA A 1 184 ? -16.271 7.922 6.047 1.00 94.06 184 ALA A C 1
ATOM 1476 O O . ALA A 1 184 ? -15.702 8.580 5.178 1.00 94.06 184 ALA A O 1
ATOM 1477 N N . LEU A 1 185 ? -16.276 6.584 6.037 1.00 93.25 185 LEU A N 1
ATOM 1478 C CA . LEU A 1 185 ? -15.631 5.775 4.994 1.00 93.25 185 LEU A CA 1
ATOM 1479 C C . LEU A 1 185 ? -16.333 5.875 3.632 1.00 93.25 185 LEU A C 1
ATOM 1481 O O . LEU A 1 185 ? -15.658 5.952 2.610 1.00 93.25 185 LEU A O 1
ATOM 1485 N N . GLU A 1 186 ? -17.664 5.918 3.605 1.00 92.75 186 GLU A N 1
ATOM 1486 C CA . GLU A 1 186 ? -18.455 6.086 2.376 1.00 92.75 186 GLU A CA 1
ATOM 1487 C C . GLU A 1 186 ? -18.249 7.465 1.733 1.00 92.75 186 GLU A C 1
ATOM 1489 O O . GLU A 1 186 ? -18.355 7.607 0.516 1.00 92.75 186 GLU A O 1
ATOM 1494 N N . SER A 1 187 ? -17.912 8.485 2.532 1.00 90.75 187 SER A N 1
ATOM 1495 C CA . SER A 1 187 ? -17.594 9.825 2.019 1.00 90.75 187 SER A CA 1
ATOM 1496 C C . SER A 1 187 ? -16.249 9.898 1.281 1.00 90.75 187 SER A C 1
ATOM 1498 O O . SER A 1 187 ? -15.988 10.863 0.556 1.00 90.75 187 SER A O 1
ATOM 1500 N N . VAL A 1 188 ? -15.397 8.880 1.437 1.00 89.38 188 VAL A N 1
ATOM 1501 C CA . VAL A 1 188 ? -14.071 8.822 0.821 1.00 89.38 188 VAL A CA 1
ATOM 1502 C C . VAL A 1 188 ? -14.178 8.334 -0.614 1.00 89.38 188 VAL A C 1
ATOM 1504 O O . VAL A 1 188 ? -14.676 7.245 -0.894 1.00 89.38 188 VAL A O 1
ATOM 1507 N N . LYS A 1 189 ? -13.604 9.092 -1.548 1.00 87.56 189 LYS A N 1
ATOM 1508 C CA . LYS A 1 189 ? -13.481 8.638 -2.935 1.00 87.56 189 LYS A CA 1
ATOM 1509 C C . LYS A 1 189 ? -12.497 7.475 -3.017 1.00 87.56 189 LYS A C 1
ATOM 1511 O O . LYS A 1 189 ? -11.331 7.610 -2.641 1.00 87.56 189 LYS A O 1
ATOM 1516 N N . THR A 1 190 ? -12.918 6.356 -3.601 1.00 85.75 190 THR A N 1
ATOM 1517 C CA . THR A 1 190 ? -12.053 5.180 -3.804 1.00 85.75 190 THR A CA 1
ATOM 1518 C C . THR A 1 190 ? -10.788 5.509 -4.609 1.00 85.75 190 THR A C 1
ATOM 1520 O O . THR A 1 190 ? -9.731 4.921 -4.389 1.00 85.75 190 THR A O 1
ATOM 1523 N N . GLU A 1 191 ? -10.853 6.499 -5.500 1.00 87.81 191 GLU A N 1
ATOM 1524 C CA . GLU A 1 191 ? -9.698 7.019 -6.242 1.00 87.81 191 GLU A CA 1
ATOM 1525 C C . GLU A 1 191 ? -8.617 7.594 -5.321 1.00 87.81 191 GLU A C 1
ATOM 1527 O O . GLU A 1 191 ? -7.426 7.436 -5.590 1.00 87.81 191 GLU A O 1
ATOM 1532 N N . ASP A 1 192 ? -9.011 8.246 -4.228 1.00 91.00 192 ASP A N 1
ATOM 1533 C CA . ASP A 1 192 ? -8.078 8.811 -3.259 1.00 91.00 192 ASP A CA 1
ATOM 1534 C C . ASP A 1 192 ? -7.487 7.714 -2.368 1.00 91.00 192 ASP A C 1
ATOM 1536 O O . ASP A 1 192 ? -6.280 7.733 -2.114 1.00 91.00 192 ASP A O 1
ATOM 1540 N N . ILE A 1 193 ? -8.271 6.683 -2.024 1.00 90.44 193 ILE A N 1
ATOM 1541 C CA . ILE A 1 193 ? -7.757 5.454 -1.394 1.00 90.44 193 ILE A CA 1
ATOM 1542 C C . ILE A 1 193 ? -6.693 4.812 -2.292 1.00 90.44 193 ILE A C 1
ATOM 1544 O O . ILE A 1 193 ? -5.592 4.529 -1.827 1.00 90.44 193 ILE A O 1
ATOM 1548 N N . ALA A 1 194 ? -6.962 4.646 -3.590 1.00 89.38 194 ALA A N 1
ATOM 1549 C CA . ALA A 1 194 ? -6.014 4.051 -4.533 1.00 89.38 194 ALA A CA 1
ATOM 1550 C C . ALA A 1 194 ? -4.734 4.896 -4.698 1.00 89.38 194 ALA A C 1
ATOM 1552 O O . ALA A 1 194 ? -3.620 4.359 -4.720 1.00 89.38 194 ALA A O 1
ATOM 1553 N N . LYS A 1 195 ? -4.861 6.230 -4.777 1.00 90.94 195 LYS A N 1
ATOM 1554 C CA . LYS A 1 195 ? -3.708 7.149 -4.834 1.00 90.94 195 LYS A CA 1
ATOM 1555 C C . LYS A 1 195 ? -2.861 7.071 -3.565 1.00 90.94 195 LYS A C 1
ATOM 1557 O O . LYS A 1 195 ? -1.634 6.985 -3.665 1.00 90.94 195 LYS A O 1
ATOM 1562 N N . ASN A 1 196 ? -3.492 7.091 -2.392 1.00 92.94 196 ASN A N 1
ATOM 1563 C CA . ASN A 1 196 ? -2.805 6.986 -1.105 1.00 92.94 196 ASN A CA 1
ATOM 1564 C C . ASN A 1 196 ? -2.140 5.617 -0.958 1.00 92.94 196 ASN A C 1
ATOM 1566 O O . ASN A 1 196 ? -0.964 5.549 -0.602 1.00 92.94 196 ASN A O 1
ATOM 1570 N N . PHE A 1 197 ? -2.821 4.545 -1.360 1.00 91.75 197 PHE A N 1
ATOM 1571 C CA . PHE A 1 197 ? -2.287 3.187 -1.335 1.00 91.75 197 PHE A CA 1
ATOM 1572 C C . PHE A 1 197 ? -1.030 3.064 -2.189 1.00 91.75 197 PHE A C 1
ATOM 1574 O O . PHE A 1 197 ? -0.046 2.468 -1.753 1.00 91.75 197 PHE A O 1
ATOM 1581 N N . LYS A 1 198 ? -1.021 3.659 -3.389 1.00 89.69 198 LYS A N 1
ATOM 1582 C CA . LYS A 1 198 ? 0.162 3.676 -4.259 1.00 89.69 198 LYS A CA 1
ATOM 1583 C C . LYS A 1 198 ? 1.347 4.375 -3.587 1.00 89.69 198 LYS A C 1
ATOM 1585 O O . LYS A 1 198 ? 2.467 3.873 -3.668 1.00 89.69 198 LYS A O 1
ATOM 1590 N N . LYS A 1 199 ? 1.111 5.504 -2.907 1.00 92.38 199 LYS A N 1
ATOM 1591 C CA . LYS A 1 199 ? 2.153 6.219 -2.148 1.00 92.38 199 LYS A CA 1
ATOM 1592 C C . LYS A 1 199 ? 2.646 5.389 -0.967 1.00 92.38 199 LYS A C 1
ATOM 1594 O O . LYS A 1 199 ? 3.847 5.199 -0.831 1.00 92.38 199 LYS A O 1
ATOM 1599 N N . PHE A 1 200 ? 1.749 4.832 -0.158 1.00 92.06 200 PHE A N 1
ATOM 1600 C CA . PHE A 1 200 ? 2.125 3.970 0.963 1.00 92.06 200 PHE A CA 1
ATOM 1601 C C . PHE A 1 200 ? 2.894 2.729 0.506 1.00 92.06 200 PHE A C 1
ATOM 1603 O O . PHE A 1 200 ? 3.937 2.422 1.072 1.00 92.06 200 PHE A O 1
ATOM 1610 N N . SER A 1 201 ? 2.439 2.065 -0.558 1.00 86.81 201 SER A N 1
ATOM 1611 C CA . SER A 1 201 ? 3.116 0.899 -1.139 1.00 86.81 201 SER A CA 1
ATOM 1612 C C . SER A 1 201 ? 4.543 1.248 -1.560 1.00 86.81 201 SER A C 1
ATOM 1614 O O . SER A 1 201 ? 5.480 0.575 -1.138 1.00 86.81 201 SER A O 1
ATOM 1616 N N . LYS A 1 202 ? 4.732 2.356 -2.293 1.00 86.50 202 LYS A N 1
ATOM 1617 C CA . LYS A 1 202 ? 6.069 2.851 -2.660 1.00 86.50 202 LYS A CA 1
ATOM 1618 C C . LYS A 1 202 ? 6.920 3.200 -1.438 1.00 86.50 202 LYS A C 1
ATOM 1620 O O . LYS A 1 202 ? 8.080 2.809 -1.381 1.00 86.50 202 LYS A O 1
ATOM 1625 N N . GLY A 1 203 ? 6.353 3.898 -0.453 1.00 84.19 203 GLY A N 1
ATOM 1626 C CA . GLY A 1 203 ? 7.051 4.274 0.782 1.00 84.19 203 GLY A CA 1
ATOM 1627 C C . GLY A 1 203 ? 7.477 3.069 1.626 1.00 84.19 203 GLY A C 1
ATOM 1628 O O . GLY A 1 203 ? 8.502 3.123 2.298 1.00 84.19 203 GLY A O 1
ATOM 1629 N N . MET A 1 204 ? 6.732 1.965 1.544 1.00 83.25 204 MET A N 1
ATOM 1630 C CA . MET A 1 204 ? 7.046 0.682 2.185 1.00 83.25 204 MET A CA 1
ATOM 1631 C C . MET A 1 204 ? 7.813 -0.290 1.275 1.00 83.25 204 MET A C 1
ATOM 1633 O O . MET A 1 204 ? 7.997 -1.447 1.650 1.00 83.25 204 MET A O 1
ATOM 1637 N N . LEU A 1 205 ? 8.278 0.169 0.106 1.00 75.88 205 LEU A N 1
ATOM 1638 C CA . LEU A 1 205 ? 9.058 -0.608 -0.865 1.00 75.88 205 LEU A CA 1
ATOM 1639 C C . LEU A 1 205 ? 8.342 -1.870 -1.383 1.00 75.88 205 LEU A C 1
ATOM 1641 O O . LEU A 1 205 ? 8.970 -2.896 -1.629 1.00 75.88 205 LEU A O 1
ATOM 1645 N N . TYR A 1 206 ? 7.023 -1.797 -1.565 1.00 75.06 206 TYR A N 1
ATOM 1646 C CA . TYR A 1 206 ? 6.211 -2.864 -2.148 1.00 75.06 206 TYR A CA 1
ATOM 1647 C C . TYR A 1 206 ? 5.577 -2.424 -3.473 1.00 75.06 206 TYR A C 1
ATOM 1649 O O . TYR A 1 206 ? 5.083 -1.300 -3.604 1.00 75.06 206 TYR A O 1
ATOM 1657 N N . THR A 1 207 ? 5.544 -3.324 -4.459 1.00 65.19 207 THR A N 1
ATOM 1658 C CA . THR A 1 207 ? 4.859 -3.085 -5.731 1.00 65.19 207 THR A CA 1
ATOM 1659 C C . THR A 1 207 ? 3.373 -3.383 -5.633 1.00 65.19 207 THR A C 1
ATOM 1661 O O . THR A 1 207 ? 2.929 -4.519 -5.484 1.00 65.19 207 THR A O 1
ATOM 1664 N N . SER A 1 208 ? 2.573 -2.326 -5.763 1.00 60.06 208 SER A N 1
ATOM 1665 C CA . SER A 1 208 ? 1.122 -2.435 -5.865 1.00 60.06 208 SER A CA 1
ATOM 1666 C C . SER A 1 208 ? 0.733 -3.222 -7.120 1.00 60.06 208 SER A C 1
ATOM 1668 O O . SER A 1 208 ? 1.060 -2.806 -8.233 1.00 60.06 208 SER A O 1
ATOM 1670 N N . ARG A 1 209 ? -0.003 -4.324 -6.953 1.00 66.81 209 ARG A N 1
ATOM 1671 C CA . ARG A 1 209 ? -0.711 -4.992 -8.056 1.00 66.81 209 ARG A CA 1
ATOM 1672 C C . ARG A 1 209 ? -2.010 -4.242 -8.371 1.00 66.81 209 ARG A C 1
ATOM 1674 O O . ARG A 1 209 ? -2.452 -3.413 -7.577 1.00 66.81 209 ARG A O 1
ATOM 1681 N N . ALA A 1 210 ? -2.617 -4.527 -9.523 1.00 69.00 210 ALA A N 1
ATOM 1682 C CA . ALA A 1 210 ? -3.981 -4.084 -9.792 1.00 69.00 210 ALA A CA 1
ATOM 1683 C C . ALA A 1 210 ? -4.921 -4.738 -8.767 1.00 69.00 210 ALA A C 1
ATOM 1685 O O . ALA A 1 210 ? -4.936 -5.960 -8.640 1.00 69.00 210 ALA A O 1
ATOM 1686 N N . ILE A 1 211 ? -5.641 -3.914 -8.008 1.00 78.50 211 ILE A N 1
ATOM 1687 C CA . ILE A 1 211 ? -6.506 -4.326 -6.901 1.00 78.50 211 ILE A CA 1
ATOM 1688 C C . ILE A 1 211 ? -7.876 -3.685 -7.119 1.00 78.50 211 ILE A C 1
ATOM 1690 O O . ILE A 1 211 ? -7.958 -2.506 -7.470 1.00 78.50 211 ILE A O 1
ATOM 1694 N N . ASP A 1 212 ? -8.940 -4.453 -6.895 1.00 83.69 212 ASP A N 1
ATOM 1695 C CA . ASP A 1 212 ? -10.305 -3.930 -6.864 1.00 83.69 212 ASP A CA 1
ATOM 1696 C C . ASP A 1 212 ? -10.564 -3.225 -5.523 1.00 83.69 212 ASP A C 1
ATOM 1698 O O . ASP A 1 212 ? -11.006 -3.827 -4.543 1.00 83.69 212 ASP A O 1
ATOM 1702 N N . PHE A 1 213 ? -10.214 -1.937 -5.462 1.00 87.00 213 PHE A N 1
ATOM 1703 C CA . PHE A 1 213 ? -10.379 -1.130 -4.251 1.00 87.00 213 PHE A CA 1
ATOM 1704 C C . PHE A 1 213 ? -11.843 -0.842 -3.919 1.00 87.00 213 PHE A C 1
ATOM 1706 O O . PHE A 1 213 ? -12.145 -0.640 -2.748 1.00 87.00 213 PHE A O 1
ATOM 1713 N N . ILE A 1 214 ? -12.745 -0.825 -4.907 1.00 89.06 214 ILE A N 1
ATOM 1714 C CA . ILE A 1 214 ? -14.171 -0.565 -4.663 1.00 89.06 214 ILE A CA 1
ATOM 1715 C C . ILE A 1 214 ? -14.737 -1.720 -3.847 1.00 89.06 214 ILE A C 1
ATOM 1717 O O . ILE A 1 214 ? -15.305 -1.511 -2.777 1.00 89.06 214 ILE A O 1
ATOM 1721 N N . ASP A 1 215 ? -14.525 -2.944 -4.322 1.00 89.88 215 ASP A N 1
ATOM 1722 C CA . ASP A 1 215 ? -15.035 -4.131 -3.649 1.00 89.88 215 ASP A CA 1
ATOM 1723 C C . ASP A 1 215 ? -14.356 -4.343 -2.285 1.00 89.88 215 ASP A C 1
ATOM 1725 O O . ASP A 1 215 ? -15.013 -4.644 -1.288 1.00 89.88 215 ASP A O 1
ATOM 1729 N N . TRP A 1 216 ? -13.045 -4.084 -2.192 1.00 91.00 216 TRP A N 1
ATOM 1730 C CA . TRP A 1 216 ? -12.325 -4.196 -0.920 1.00 91.00 216 TRP A CA 1
ATOM 1731 C C . TRP A 1 216 ? -12.812 -3.193 0.135 1.00 91.00 216 TRP A C 1
ATOM 1733 O O . TRP A 1 216 ? -13.034 -3.567 1.290 1.00 91.00 216 TRP A O 1
ATOM 1743 N N . SER A 1 217 ? -13.019 -1.930 -0.255 1.00 92.81 217 SER A N 1
ATOM 1744 C CA . SER A 1 217 ? -13.573 -0.894 0.622 1.00 92.81 217 SER A CA 1
ATOM 1745 C C . SER A 1 217 ? -15.012 -1.203 1.035 1.00 92.81 217 SER A C 1
ATOM 1747 O O . SER A 1 217 ? -15.343 -1.045 2.208 1.00 92.81 217 SER A O 1
ATOM 1749 N N . ASN A 1 218 ? -15.845 -1.706 0.121 1.00 94.62 218 ASN A N 1
ATOM 1750 C CA . ASN A 1 218 ? -17.227 -2.079 0.428 1.00 94.62 218 ASN A CA 1
ATOM 1751 C C . ASN A 1 218 ? -17.306 -3.206 1.466 1.00 94.62 218 ASN A C 1
ATOM 1753 O O . ASN A 1 218 ? -18.120 -3.137 2.385 1.00 94.62 218 ASN A O 1
ATOM 1757 N N . GLU A 1 219 ? -16.457 -4.231 1.362 1.00 95.75 219 GLU A N 1
ATOM 1758 C CA . GLU A 1 219 ? -16.424 -5.308 2.359 1.00 95.75 219 GLU A CA 1
ATOM 1759 C C . GLU A 1 219 ? -15.888 -4.835 3.718 1.00 95.75 219 GLU A C 1
ATOM 1761 O O . GLU A 1 219 ? -16.397 -5.268 4.753 1.00 95.75 219 GLU A O 1
ATOM 1766 N N . LEU A 1 220 ? -14.928 -3.899 3.747 1.00 95.94 220 LEU A N 1
ATOM 1767 C CA . LEU A 1 220 ? -14.490 -3.265 4.999 1.00 95.94 220 LEU A CA 1
ATOM 1768 C C . LEU A 1 220 ? -15.641 -2.492 5.659 1.00 95.94 220 LEU A C 1
ATOM 1770 O O . LEU A 1 220 ? -15.884 -2.646 6.856 1.00 95.94 220 LEU A O 1
ATOM 1774 N N . ILE A 1 221 ? -16.365 -1.691 4.874 1.00 96.25 221 ILE A N 1
ATOM 1775 C CA . ILE A 1 221 ? -17.517 -0.912 5.340 1.00 96.25 221 ILE A CA 1
ATOM 1776 C C . ILE A 1 221 ? -18.591 -1.839 5.923 1.00 96.25 221 ILE A C 1
ATOM 1778 O O . ILE A 1 221 ? -19.026 -1.640 7.058 1.00 96.25 221 ILE A O 1
ATOM 1782 N N . LYS A 1 222 ? -18.958 -2.910 5.207 1.00 97.69 222 LYS A N 1
ATOM 1783 C CA . LYS A 1 222 ? -19.919 -3.910 5.702 1.00 97.69 222 LYS A CA 1
ATOM 1784 C C . LYS A 1 222 ? -19.448 -4.575 6.992 1.00 97.69 222 LYS A C 1
ATOM 1786 O O . LYS A 1 222 ? -20.266 -4.788 7.887 1.00 97.69 222 LYS A O 1
ATOM 1791 N N . ALA A 1 223 ? -18.161 -4.904 7.110 1.00 97.62 223 ALA A N 1
ATOM 1792 C CA . ALA A 1 223 ? -17.618 -5.523 8.318 1.00 97.62 223 ALA A CA 1
ATOM 1793 C C . ALA A 1 223 ? -17.720 -4.600 9.540 1.00 97.62 223 ALA A C 1
ATOM 1795 O O . ALA A 1 223 ? -18.071 -5.056 10.629 1.00 97.62 223 ALA A O 1
ATOM 1796 N N . ILE A 1 224 ? -17.479 -3.300 9.355 1.00 97.06 224 ILE A N 1
ATOM 1797 C CA . ILE A 1 224 ? -17.622 -2.290 10.410 1.00 97.06 224 ILE A CA 1
ATOM 1798 C C . ILE A 1 224 ? -19.092 -2.123 10.804 1.00 97.06 224 ILE A C 1
ATOM 1800 O O . ILE A 1 224 ? -19.405 -2.212 11.997 1.00 97.06 224 ILE A O 1
ATOM 1804 N N . ASP A 1 225 ? -19.974 -1.936 9.818 1.00 97.12 225 ASP A N 1
ATOM 1805 C CA . ASP A 1 225 ? -21.404 -1.684 10.023 1.00 97.12 225 ASP A CA 1
ATOM 1806 C C . ASP A 1 225 ? -22.099 -2.859 10.722 1.00 97.12 225 ASP A C 1
ATOM 1808 O O . ASP A 1 225 ? -22.788 -2.693 11.727 1.00 97.12 225 ASP A O 1
ATOM 1812 N N . THR A 1 226 ? -21.863 -4.076 10.226 1.00 95.81 226 THR A N 1
ATOM 1813 C CA . THR A 1 226 ? -22.530 -5.297 10.711 1.00 95.81 226 THR A CA 1
ATOM 1814 C C . THR A 1 226 ? -21.795 -5.985 11.859 1.00 95.81 226 THR A C 1
ATOM 1816 O O . THR A 1 226 ? -22.313 -6.941 12.434 1.00 95.81 226 THR A O 1
ATOM 1819 N N . ASN A 1 227 ? -20.576 -5.538 12.182 1.00 94.88 227 ASN A N 1
ATOM 1820 C CA . ASN A 1 227 ? -19.643 -6.225 13.080 1.00 94.88 227 ASN A CA 1
ATOM 1821 C C . ASN A 1 227 ? -19.333 -7.680 12.669 1.00 94.88 227 ASN A C 1
ATOM 1823 O O . ASN A 1 227 ? -18.926 -8.491 13.503 1.00 94.88 227 ASN A O 1
ATOM 1827 N N . ASN A 1 228 ? -19.517 -8.026 11.393 1.00 95.75 228 ASN A N 1
ATOM 1828 C CA . ASN A 1 228 ? -19.200 -9.339 10.848 1.00 95.75 228 ASN A CA 1
ATOM 1829 C C . ASN A 1 228 ? -17.947 -9.260 9.967 1.00 95.75 228 ASN A C 1
ATOM 1831 O O . ASN A 1 228 ? -18.010 -8.876 8.802 1.00 95.75 228 ASN A O 1
ATOM 1835 N N . TRP A 1 229 ? -16.803 -9.657 10.524 1.00 97.31 229 TRP A N 1
ATOM 1836 C CA . TRP A 1 229 ? -15.496 -9.537 9.864 1.00 97.31 229 TRP A CA 1
ATOM 1837 C C . TRP A 1 229 ? -15.142 -10.700 8.940 1.00 97.31 229 TRP A C 1
ATOM 1839 O O . TRP A 1 229 ? -14.228 -10.583 8.123 1.00 97.31 229 TRP A O 1
ATOM 1849 N N . ARG A 1 230 ? -15.870 -11.820 9.021 1.00 97.19 230 ARG A N 1
ATOM 1850 C CA . ARG A 1 230 ? -15.567 -13.014 8.222 1.00 97.19 230 ARG A CA 1
ATOM 1851 C C . ARG A 1 230 ? -15.624 -12.755 6.710 1.00 97.19 230 ARG A C 1
ATOM 1853 O O . ARG A 1 230 ? -14.662 -13.140 6.047 1.00 97.19 230 ARG A O 1
ATOM 1860 N N . PRO A 1 231 ? -16.664 -12.102 6.149 1.00 96.69 231 PRO A N 1
ATOM 1861 C CA . PRO A 1 231 ? -16.703 -11.783 4.720 1.00 96.69 231 PRO A CA 1
ATOM 1862 C C . PRO A 1 231 ? -15.498 -10.953 4.267 1.00 96.69 231 PRO A C 1
ATOM 1864 O O . PRO A 1 231 ? -14.845 -11.308 3.288 1.00 96.69 231 PRO A O 1
ATOM 1867 N N . PHE A 1 232 ? -15.129 -9.925 5.038 1.00 96.50 232 PHE A N 1
ATOM 1868 C CA . PHE A 1 232 ? -13.964 -9.093 4.747 1.00 96.50 232 PHE A CA 1
ATOM 1869 C C . PHE A 1 232 ? -12.648 -9.885 4.767 1.00 96.50 232 PHE A C 1
ATOM 1871 O O . PHE A 1 232 ? -11.814 -9.707 3.877 1.00 96.50 232 PHE A O 1
ATOM 1878 N N . PHE A 1 233 ? -12.452 -10.791 5.731 1.00 96.38 233 PHE A N 1
ATOM 1879 C CA . PHE A 1 233 ? -11.246 -11.627 5.791 1.00 96.38 233 PHE A CA 1
ATOM 1880 C C . PHE A 1 233 ? -11.161 -12.607 4.620 1.00 96.38 233 PHE A C 1
ATOM 1882 O O . PHE A 1 233 ? -10.115 -12.684 3.980 1.00 96.38 233 PHE A O 1
ATOM 1889 N N . VAL A 1 234 ? -12.262 -13.282 4.274 1.00 94.31 234 VAL A N 1
ATOM 1890 C CA . VAL A 1 234 ? -12.332 -14.175 3.100 1.00 94.31 234 VAL A CA 1
ATOM 1891 C C . VAL A 1 234 ? -12.062 -13.402 1.809 1.00 94.31 234 VAL A C 1
ATOM 1893 O O . VAL A 1 234 ? -11.300 -13.846 0.944 1.00 94.31 234 VAL A O 1
ATOM 1896 N N . LYS A 1 235 ? -12.644 -12.205 1.681 1.00 91.00 235 LYS A N 1
ATOM 1897 C CA . LYS A 1 235 ? -12.403 -11.341 0.528 1.00 91.00 235 LYS A CA 1
ATOM 1898 C C . LYS A 1 235 ? -10.943 -10.926 0.445 1.00 91.00 235 LYS A C 1
ATOM 1900 O O . LYS A 1 235 ? -10.352 -10.991 -0.630 1.00 91.00 235 LYS A O 1
ATOM 1905 N N . THR A 1 236 ? -10.358 -10.536 1.572 1.00 90.75 236 THR A N 1
ATOM 1906 C CA . THR A 1 236 ? -8.959 -10.121 1.633 1.00 90.75 236 THR A CA 1
ATOM 1907 C C . THR A 1 236 ? -8.028 -11.279 1.294 1.00 90.75 236 THR A C 1
ATOM 1909 O O . THR A 1 236 ? -7.110 -11.075 0.517 1.00 90.75 236 THR A O 1
ATOM 1912 N N . GLU A 1 237 ? -8.283 -12.504 1.753 1.00 86.19 237 GLU A N 1
ATOM 1913 C CA . GLU A 1 237 ? -7.510 -13.687 1.337 1.00 86.19 237 GLU A CA 1
ATOM 1914 C C . GLU A 1 237 ? -7.575 -13.916 -0.185 1.00 86.19 237 GLU A C 1
ATOM 1916 O O . GLU A 1 237 ? -6.567 -14.245 -0.808 1.00 86.19 237 GLU A O 1
ATOM 1921 N N . THR A 1 2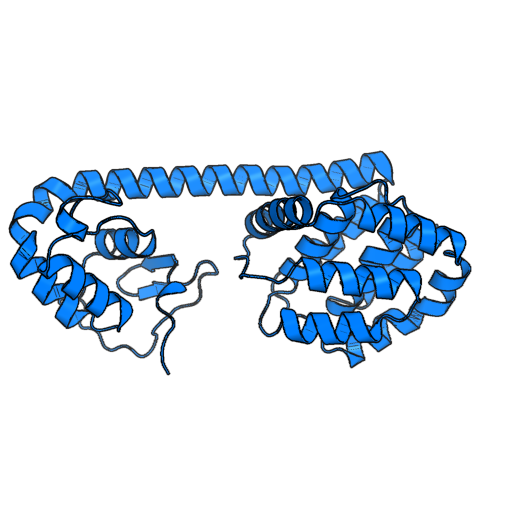38 ? -8.731 -13.649 -0.802 1.00 83.25 238 THR A N 1
ATOM 1922 C CA . THR A 1 238 ? -8.926 -13.769 -2.258 1.00 83.25 238 THR A CA 1
ATOM 1923 C C . THR A 1 238 ? -8.191 -12.672 -3.035 1.00 83.25 238 THR A C 1
ATOM 1925 O O . THR A 1 238 ? -7.451 -12.966 -3.972 1.00 83.25 238 THR A O 1
ATOM 1928 N N . ILE A 1 239 ? -8.376 -11.401 -2.653 1.00 76.88 239 ILE A N 1
ATOM 1929 C CA . ILE A 1 239 ? -7.718 -10.240 -3.285 1.00 76.88 239 ILE A CA 1
ATOM 1930 C C . ILE A 1 239 ? -6.205 -10.316 -3.081 1.00 76.88 239 ILE A C 1
ATOM 1932 O O . ILE A 1 239 ? -5.424 -9.969 -3.966 1.00 76.88 239 ILE A O 1
ATOM 1936 N N . ALA A 1 240 ? -5.802 -10.770 -1.900 1.00 68.75 240 ALA A N 1
ATOM 1937 C CA . ALA A 1 240 ? -4.448 -10.670 -1.407 1.00 68.75 240 ALA A CA 1
ATOM 1938 C C . ALA A 1 240 ? -3.685 -11.999 -1.441 1.00 68.75 240 ALA A C 1
ATOM 1940 O O . ALA A 1 240 ? -2.610 -12.122 -0.848 1.00 68.75 240 ALA A O 1
ATOM 1941 N N . ALA A 1 241 ? -4.187 -12.970 -2.210 1.00 69.00 241 ALA A N 1
ATOM 1942 C CA . ALA A 1 241 ? -3.476 -14.195 -2.536 1.00 69.00 241 ALA A CA 1
ATOM 1943 C C . ALA A 1 241 ? -2.090 -13.862 -3.127 1.00 69.00 241 ALA A C 1
ATOM 1945 O O . ALA A 1 241 ? -1.945 -13.309 -4.221 1.00 69.00 241 ALA A O 1
ATOM 1946 N N . GLY A 1 242 ? -1.039 -14.172 -2.364 1.00 64.81 242 GLY A N 1
ATOM 1947 C CA . GLY A 1 242 ? 0.345 -13.872 -2.737 1.00 64.81 242 GLY A CA 1
ATOM 1948 C C . GLY A 1 242 ? 0.756 -12.398 -2.617 1.00 64.81 242 GLY A C 1
ATOM 1949 O O . GLY A 1 242 ? 1.821 -12.047 -3.124 1.00 64.81 242 GLY A O 1
ATOM 1950 N N . MET A 1 243 ? -0.044 -11.544 -1.969 1.00 74.94 243 MET A N 1
ATOM 1951 C CA . MET A 1 243 ? 0.350 -10.181 -1.593 1.00 74.94 243 MET A CA 1
ATOM 1952 C C . MET A 1 243 ? 1.143 -10.176 -0.277 1.00 74.94 243 MET A C 1
ATOM 1954 O O . MET A 1 243 ? 0.951 -11.021 0.602 1.00 74.94 243 MET A O 1
ATOM 1958 N N . ALA A 1 244 ? 2.037 -9.197 -0.134 1.00 81.75 244 ALA A N 1
ATOM 1959 C CA . ALA A 1 244 ? 2.730 -8.940 1.125 1.00 81.75 244 ALA A CA 1
ATOM 1960 C C . ALA A 1 244 ? 1.781 -8.282 2.141 1.00 81.75 244 ALA A C 1
ATOM 1962 O O . ALA A 1 244 ? 0.922 -7.480 1.771 1.00 81.75 244 ALA A O 1
ATOM 1963 N N . ALA A 1 245 ? 1.972 -8.553 3.433 1.00 88.25 245 ALA A N 1
ATOM 1964 C CA . ALA A 1 245 ? 1.190 -7.931 4.503 1.00 88.25 245 ALA A CA 1
ATOM 1965 C C . ALA A 1 245 ? 1.346 -6.396 4.537 1.00 88.25 245 ALA A C 1
ATOM 1967 O O . ALA A 1 245 ? 0.450 -5.696 5.003 1.00 88.25 245 ALA A O 1
ATOM 1968 N N . THR A 1 246 ? 2.436 -5.843 3.987 1.00 88.00 246 THR A N 1
ATOM 1969 C CA . THR A 1 246 ? 2.628 -4.388 3.828 1.00 88.00 246 THR A CA 1
ATOM 1970 C C . THR A 1 246 ? 1.555 -3.742 2.955 1.00 88.00 246 THR A C 1
ATOM 1972 O O . THR A 1 246 ? 1.220 -2.576 3.161 1.00 88.00 246 THR A O 1
ATOM 1975 N N . ALA A 1 247 ? 0.947 -4.493 2.033 1.00 87.94 247 ALA A N 1
ATOM 1976 C CA . ALA A 1 247 ? -0.205 -4.013 1.287 1.00 87.94 247 ALA A CA 1
ATOM 1977 C C . ALA A 1 247 ? -1.430 -3.811 2.196 1.00 87.94 247 ALA A C 1
ATOM 1979 O O . ALA A 1 247 ? -2.131 -2.816 2.050 1.00 87.94 247 ALA A O 1
ATOM 1980 N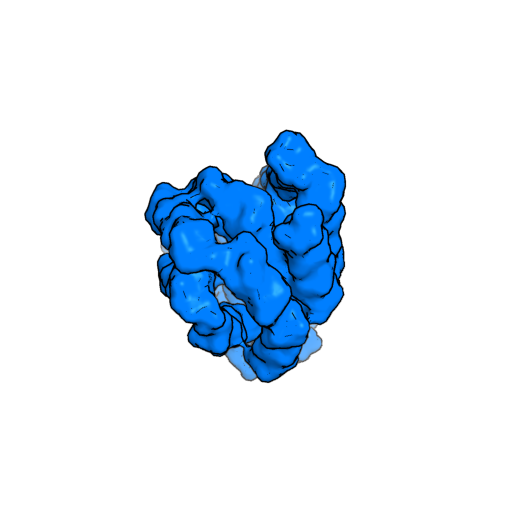 N . LEU A 1 248 ? -1.665 -4.688 3.179 1.00 91.44 248 LEU A N 1
ATOM 1981 C CA . LEU A 1 248 ? -2.756 -4.502 4.145 1.00 91.44 248 LEU A CA 1
ATOM 1982 C C . LEU A 1 248 ? -2.556 -3.246 4.991 1.00 91.44 248 LEU A C 1
ATOM 1984 O O . LEU A 1 248 ? -3.492 -2.468 5.152 1.00 91.44 248 LEU A O 1
ATOM 1988 N N . ALA A 1 249 ? -1.330 -3.016 5.470 1.00 93.94 249 ALA A N 1
ATOM 1989 C CA . ALA A 1 249 ? -0.991 -1.790 6.190 1.00 93.94 249 ALA A CA 1
ATOM 1990 C C . ALA A 1 249 ? -1.237 -0.546 5.317 1.00 93.94 249 ALA A C 1
ATOM 1992 O O . ALA A 1 249 ? -1.870 0.413 5.752 1.00 93.94 249 ALA A O 1
ATOM 1993 N N . GLY A 1 250 ? -0.821 -0.589 4.047 1.00 93.19 250 GLY A N 1
ATOM 1994 C CA . GLY A 1 250 ? -1.047 0.504 3.099 1.00 93.19 250 GLY A CA 1
ATOM 1995 C C . GLY A 1 250 ? -2.528 0.765 2.834 1.00 93.19 250 GLY A C 1
ATOM 1996 O O . GLY A 1 250 ? -2.938 1.922 2.748 1.00 93.19 250 GLY A O 1
ATOM 1997 N N . PHE A 1 251 ? -3.342 -0.288 2.742 1.00 92.75 251 PHE A N 1
ATOM 1998 C CA . PHE A 1 251 ? -4.792 -0.171 2.596 1.00 92.75 251 PHE A CA 1
ATOM 1999 C C . PHE A 1 251 ? -5.438 0.432 3.848 1.00 92.75 251 PHE A C 1
ATOM 2001 O O . PHE A 1 251 ? -6.193 1.396 3.724 1.00 92.75 251 PHE A O 1
ATOM 2008 N N . ALA A 1 252 ? -5.068 -0.044 5.042 1.00 94.94 252 ALA A N 1
ATOM 2009 C CA . ALA A 1 252 ? -5.538 0.513 6.309 1.00 94.94 252 ALA A CA 1
ATOM 2010 C C . ALA A 1 252 ? -5.238 2.014 6.407 1.00 94.94 252 ALA A C 1
ATOM 2012 O O . ALA A 1 252 ? -6.146 2.812 6.623 1.00 94.94 252 ALA A O 1
ATOM 2013 N N . PHE A 1 253 ? -3.991 2.426 6.171 1.00 95.69 253 PHE A N 1
ATOM 2014 C CA . PHE A 1 253 ? -3.611 3.840 6.253 1.00 95.69 253 PHE A CA 1
ATOM 2015 C C . PHE A 1 253 ? -4.303 4.696 5.187 1.00 95.69 253 PHE A C 1
ATOM 2017 O O . PHE A 1 253 ? -4.636 5.852 5.440 1.00 95.69 253 PHE A O 1
ATOM 2024 N N . SER A 1 254 ? -4.577 4.127 4.011 1.00 93.81 254 SER A N 1
ATOM 2025 C CA . SER A 1 254 ? -5.332 4.816 2.958 1.00 93.81 254 SER A CA 1
ATOM 2026 C C . SER A 1 254 ? -6.787 5.054 3.351 1.00 93.81 254 SER A C 1
ATOM 2028 O O . SER A 1 254 ? -7.303 6.136 3.085 1.00 93.81 254 SER A O 1
ATOM 2030 N N . ALA A 1 255 ? -7.427 4.082 4.010 1.00 92.56 255 ALA A N 1
ATOM 2031 C CA . ALA A 1 255 ? -8.772 4.239 4.559 1.00 92.56 255 ALA A CA 1
ATOM 2032 C C . ALA A 1 255 ? -8.797 5.274 5.698 1.00 92.56 255 ALA A C 1
ATOM 2034 O O . ALA A 1 255 ? -9.685 6.120 5.747 1.00 92.56 255 ALA A O 1
ATOM 2035 N N . LEU A 1 256 ? -7.783 5.258 6.570 1.00 93.88 256 LEU A N 1
ATOM 2036 C CA . LEU A 1 256 ? -7.667 6.174 7.710 1.00 93.88 256 LEU A CA 1
ATOM 2037 C C . LEU A 1 256 ? -7.405 7.630 7.311 1.00 93.88 256 LEU A C 1
ATOM 2039 O O . LEU A 1 256 ? -7.870 8.533 7.997 1.00 93.88 256 LEU A O 1
ATOM 2043 N N . LEU A 1 257 ? -6.692 7.865 6.206 1.00 89.50 257 LEU A N 1
ATOM 2044 C CA . LEU A 1 257 ? -6.509 9.205 5.634 1.00 89.50 257 LEU A CA 1
ATOM 2045 C C . LEU A 1 257 ? -7.734 9.715 4.866 1.00 89.50 257 LEU A C 1
ATOM 2047 O O . LEU A 1 257 ? -7.777 10.887 4.498 1.00 89.50 257 LEU A O 1
ATOM 2051 N N . GLY A 1 258 ? -8.685 8.836 4.555 1.00 72.31 258 GLY A N 1
ATOM 2052 C CA . GLY A 1 258 ? -9.759 9.131 3.620 1.00 72.31 258 GLY A CA 1
ATOM 2053 C C . GLY A 1 258 ? -10.829 10.085 4.151 1.00 72.31 258 GLY A C 1
ATOM 2054 O O . GLY A 1 258 ? -11.434 10.806 3.360 1.00 72.31 258 GLY A O 1
ATOM 2055 N N . GLY A 1 259 ? -11.062 10.110 5.465 1.00 75.62 259 GLY A N 1
ATOM 2056 C CA . GLY A 1 259 ? -12.161 10.864 6.067 1.00 75.62 259 GLY A CA 1
ATOM 2057 C C . GLY A 1 259 ? -12.016 11.061 7.581 1.00 75.62 259 GLY A C 1
ATOM 2058 O O . GLY A 1 259 ? -11.048 10.591 8.181 1.00 75.62 259 GLY A O 1
ATOM 2059 N N . PRO A 1 260 ? -12.966 11.758 8.230 1.00 83.44 260 PRO A N 1
ATOM 2060 C CA . PRO A 1 260 ? -12.935 12.048 9.665 1.00 83.44 260 PRO A CA 1
ATOM 2061 C C . PRO A 1 260 ? -13.347 10.820 10.501 1.00 83.44 260 PRO A C 1
ATOM 2063 O O . PRO A 1 260 ? -14.397 10.801 11.135 1.00 83.44 260 PRO A O 1
ATOM 2066 N N . ILE A 1 261 ? -12.517 9.775 10.486 1.00 89.44 261 ILE A N 1
ATOM 2067 C CA . ILE A 1 261 ? -12.808 8.454 11.073 1.00 89.44 261 ILE A CA 1
ATOM 2068 C C . ILE A 1 261 ? -12.935 8.478 12.612 1.00 89.44 261 ILE A C 1
ATOM 2070 O O . ILE A 1 261 ? -13.661 7.667 13.191 1.00 89.44 261 ILE A O 1
ATOM 2074 N N . GLY A 1 262 ? -12.233 9.395 13.286 1.00 92.50 262 GLY A N 1
ATOM 2075 C CA . GLY A 1 262 ? -12.167 9.460 14.749 1.00 92.50 262 GLY A CA 1
ATOM 2076 C C . GLY A 1 262 ? -11.352 8.321 15.380 1.00 92.50 262 GLY A C 1
ATOM 2077 O O . GLY A 1 262 ? -11.006 7.335 14.729 1.00 92.50 262 GLY A O 1
ATOM 2078 N N . ILE A 1 263 ? -11.042 8.437 16.678 1.00 94.75 263 ILE A N 1
ATOM 2079 C CA . ILE A 1 263 ? -10.148 7.487 17.369 1.00 94.75 263 ILE A CA 1
ATOM 2080 C C . ILE A 1 263 ? -10.740 6.072 17.485 1.00 94.75 263 ILE A C 1
ATOM 2082 O O . ILE A 1 263 ? -10.013 5.086 17.366 1.00 94.75 263 ILE A O 1
ATOM 2086 N N . LEU A 1 264 ? -12.065 5.959 17.646 1.00 95.44 264 LEU A N 1
ATOM 2087 C CA . LEU A 1 264 ? -12.756 4.666 17.700 1.00 95.44 264 LEU A CA 1
ATOM 2088 C C . LEU A 1 264 ? -12.691 3.944 16.352 1.00 95.44 264 LEU A C 1
ATOM 2090 O O . LEU A 1 264 ? -12.342 2.766 16.305 1.00 95.44 264 LEU A O 1
ATOM 2094 N N . GLY A 1 265 ? -12.961 4.651 15.251 1.00 96.06 265 GLY A N 1
ATOM 2095 C CA . GLY A 1 265 ? -12.824 4.085 13.912 1.00 96.06 265 GLY A CA 1
ATOM 2096 C C . GLY A 1 265 ? -11.373 3.774 13.562 1.00 96.06 265 GLY A C 1
ATOM 2097 O O . GLY A 1 265 ? -11.104 2.734 12.965 1.00 96.06 265 GLY A O 1
ATOM 2098 N N . TYR A 1 266 ? -10.431 4.613 14.004 1.00 96.81 266 TYR A N 1
ATOM 2099 C CA . TYR A 1 266 ? -9.001 4.381 13.831 1.00 96.81 266 TYR A CA 1
ATOM 2100 C C . TYR A 1 266 ? -8.575 3.055 14.465 1.00 96.81 266 TYR A C 1
ATOM 2102 O O . TYR A 1 266 ? -8.003 2.192 13.795 1.00 96.81 266 TYR A O 1
ATOM 2110 N N . GLY A 1 267 ? -8.926 2.859 15.739 1.00 97.00 267 GLY A N 1
ATOM 2111 C CA . GLY A 1 267 ? -8.670 1.611 16.446 1.00 97.00 267 GLY A CA 1
ATOM 2112 C C . GLY A 1 267 ? -9.391 0.424 15.808 1.00 97.00 267 GLY A C 1
ATOM 2113 O O . GLY A 1 267 ? -8.782 -0.626 15.633 1.00 97.00 267 GLY A O 1
ATOM 2114 N N . LEU A 1 268 ? -10.660 0.573 15.411 1.00 97.50 268 LEU A N 1
ATOM 2115 C CA . LEU A 1 268 ? -11.448 -0.518 14.827 1.00 97.50 268 LEU A CA 1
ATOM 2116 C C . LEU A 1 268 ? -10.878 -1.004 13.490 1.00 97.50 268 LEU A C 1
ATOM 2118 O O . LEU A 1 268 ? -10.763 -2.209 13.273 1.00 97.50 268 LEU A O 1
ATOM 2122 N N . ILE A 1 269 ? -10.498 -0.077 12.607 1.00 97.25 269 ILE A N 1
ATOM 2123 C CA . ILE A 1 269 ? -9.896 -0.396 11.306 1.00 97.25 269 ILE A CA 1
ATOM 2124 C C . ILE A 1 269 ? -8.552 -1.096 11.511 1.00 97.25 269 ILE A C 1
ATOM 2126 O O . ILE A 1 269 ? -8.292 -2.113 10.862 1.00 97.25 269 ILE A O 1
ATOM 2130 N N . ILE A 1 270 ? -7.718 -0.611 12.441 1.00 97.56 270 ILE A N 1
ATOM 2131 C CA . ILE A 1 270 ? -6.441 -1.266 12.743 1.00 97.56 270 ILE A CA 1
ATOM 2132 C C . ILE A 1 270 ? -6.646 -2.635 13.400 1.00 97.56 270 ILE A C 1
ATOM 2134 O O . ILE A 1 270 ? -5.952 -3.573 13.023 1.00 97.56 270 ILE A O 1
ATOM 2138 N N . ALA A 1 271 ? -7.609 -2.801 14.308 1.00 97.62 271 ALA A N 1
ATOM 2139 C CA . ALA A 1 271 ? -7.921 -4.100 14.906 1.00 97.62 271 ALA A CA 1
ATOM 2140 C C . ALA A 1 271 ? -8.373 -5.115 13.845 1.00 97.62 271 ALA A C 1
ATOM 2142 O O . ALA A 1 271 ? -7.869 -6.236 13.796 1.00 97.62 271 ALA A O 1
ATOM 2143 N N . GLY A 1 272 ? -9.301 -4.714 12.973 1.00 97.00 272 GLY A N 1
ATOM 2144 C CA . GLY A 1 272 ? -9.843 -5.567 11.921 1.00 97.00 272 GLY A CA 1
ATOM 2145 C C . GLY A 1 272 ? -8.793 -5.968 10.889 1.00 97.00 272 GLY A C 1
ATOM 2146 O O . GLY A 1 272 ? -8.558 -7.151 10.666 1.00 97.00 272 GLY A O 1
ATOM 2147 N N . ILE A 1 273 ? -8.105 -4.995 10.286 1.00 96.50 273 ILE A N 1
ATOM 2148 C CA . ILE A 1 273 ? -7.084 -5.274 9.263 1.00 96.50 273 ILE A CA 1
ATOM 2149 C C . ILE A 1 273 ? -5.825 -5.888 9.892 1.00 96.50 273 ILE A C 1
ATOM 2151 O O . ILE A 1 273 ? -5.216 -6.788 9.317 1.00 96.50 273 ILE A O 1
ATOM 2155 N N . GLY A 1 274 ? -5.443 -5.447 11.090 1.00 96.75 274 GLY A N 1
ATOM 2156 C CA . GLY A 1 274 ? -4.284 -5.948 11.827 1.00 96.75 274 GLY A CA 1
ATOM 2157 C C . GLY A 1 274 ? -4.396 -7.422 12.204 1.00 96.75 274 GLY A C 1
ATOM 2158 O O . GLY A 1 274 ? -3.375 -8.105 12.215 1.00 96.75 274 GLY A O 1
ATOM 2159 N N . ALA A 1 275 ? -5.607 -7.954 12.399 1.00 97.12 275 ALA A N 1
ATOM 2160 C CA . ALA A 1 275 ? -5.832 -9.379 12.656 1.00 97.12 275 ALA A CA 1
ATOM 2161 C C . ALA A 1 275 ? -5.263 -10.292 11.549 1.00 97.12 275 ALA A C 1
ATOM 2163 O O . ALA A 1 275 ? -4.738 -11.374 11.829 1.00 97.12 275 ALA A O 1
ATOM 2164 N N . LEU A 1 276 ? -5.286 -9.820 10.297 1.00 95.50 276 LEU A N 1
ATOM 2165 C CA . LEU A 1 276 ? -4.713 -10.500 9.129 1.00 95.50 276 LEU A CA 1
ATOM 2166 C C . LEU A 1 276 ? -3.173 -10.427 9.070 1.00 95.50 276 LEU A C 1
ATOM 2168 O O . LEU A 1 276 ? -2.558 -11.067 8.216 1.00 95.50 276 LEU A O 1
ATOM 2172 N N . ILE A 1 277 ? -2.542 -9.658 9.963 1.00 95.06 277 ILE A N 1
ATOM 2173 C CA . ILE A 1 277 ? -1.090 -9.447 10.038 1.00 95.06 277 ILE A CA 1
ATOM 2174 C C . ILE A 1 277 ? -0.521 -10.096 11.307 1.00 95.06 277 ILE A C 1
ATOM 2176 O O . ILE A 1 277 ? 0.427 -10.880 11.223 1.00 95.06 277 ILE A O 1
ATOM 2180 N N . ASN A 1 278 ? -1.070 -9.769 12.483 1.00 95.44 278 ASN A N 1
ATOM 2181 C CA . ASN A 1 278 ? -0.592 -10.251 13.780 1.00 95.44 278 ASN A CA 1
ATOM 2182 C C . ASN A 1 278 ? -1.644 -10.076 14.895 1.00 95.44 278 ASN A C 1
ATOM 2184 O O . ASN A 1 278 ? -2.352 -9.073 14.931 1.00 95.44 278 ASN A O 1
ATOM 2188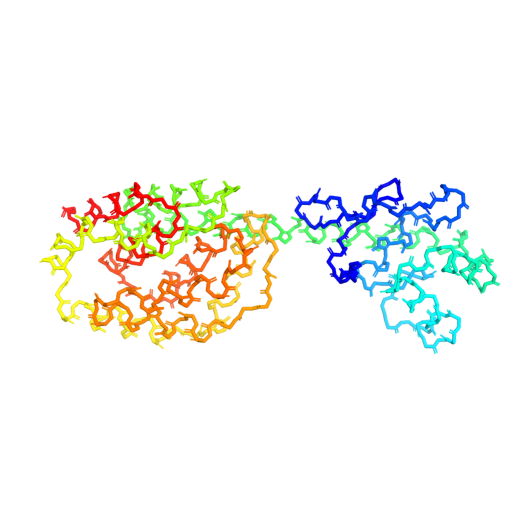 N N . ASP A 1 279 ? -1.686 -11.014 15.847 1.00 95.38 279 ASP A N 1
ATOM 2189 C CA . ASP A 1 279 ? -2.563 -10.968 17.027 1.00 95.38 279 ASP A CA 1
ATOM 2190 C C . ASP A 1 279 ? -2.320 -9.714 17.883 1.00 95.38 279 ASP A C 1
ATOM 2192 O O . ASP A 1 279 ? -3.275 -9.110 18.374 1.00 95.38 279 ASP A O 1
ATOM 2196 N N . SER A 1 280 ? -1.057 -9.303 18.051 1.00 96.25 280 SER A N 1
ATOM 2197 C CA . SER A 1 280 ? -0.698 -8.177 18.927 1.00 96.25 280 SER A CA 1
ATOM 2198 C C . SER A 1 280 ? -1.269 -6.841 18.449 1.00 96.25 280 SER A C 1
ATOM 2200 O O . SER A 1 280 ? -1.602 -5.994 19.270 1.00 96.25 280 SER A O 1
ATOM 2202 N N . LEU A 1 281 ? -1.482 -6.667 17.141 1.00 97.69 281 LEU A N 1
ATOM 2203 C CA . LEU A 1 281 ? -2.105 -5.452 16.605 1.00 97.69 281 LEU A CA 1
ATOM 2204 C C . LEU A 1 281 ? -3.560 -5.312 17.058 1.00 97.69 281 LEU A C 1
ATOM 2206 O O . LEU A 1 281 ? -4.018 -4.199 17.304 1.00 97.69 281 LEU A O 1
ATOM 2210 N N . VAL A 1 282 ? -4.279 -6.429 17.202 1.00 97.50 282 VAL A N 1
ATOM 2211 C CA . VAL A 1 282 ? -5.657 -6.428 17.715 1.00 97.50 282 VAL A CA 1
ATOM 2212 C C . VAL A 1 282 ? -5.672 -6.040 19.190 1.00 97.50 282 VAL A C 1
ATOM 2214 O O . VAL A 1 282 ? -6.529 -5.274 19.621 1.00 97.50 282 VAL A O 1
ATOM 2217 N N . GLU A 1 283 ? -4.708 -6.537 19.962 1.00 96.75 283 GLU A N 1
ATOM 2218 C CA . GLU A 1 283 ? -4.549 -6.203 21.376 1.00 96.75 283 GLU A CA 1
ATOM 2219 C C . GLU A 1 283 ? -4.207 -4.724 21.587 1.00 96.75 283 GLU A C 1
ATOM 2221 O O . GLU A 1 283 ? -4.877 -4.035 22.358 1.00 96.75 283 GLU A O 1
ATOM 2226 N N . GLU A 1 284 ? -3.201 -4.215 20.876 1.00 96.69 284 GLU A N 1
ATOM 2227 C CA . GLU A 1 284 ? -2.789 -2.812 20.947 1.00 96.69 284 GLU A CA 1
ATOM 2228 C C . GLU A 1 284 ? -3.922 -1.876 20.495 1.00 96.69 284 GLU A C 1
ATOM 2230 O O . GLU A 1 284 ? -4.184 -0.863 21.147 1.00 96.69 284 GLU A O 1
ATOM 2235 N N . ALA A 1 285 ? -4.660 -2.244 19.443 1.00 96.94 285 ALA A N 1
ATOM 2236 C CA . ALA A 1 285 ? -5.840 -1.511 18.996 1.00 96.94 285 ALA A CA 1
ATOM 2237 C C . ALA A 1 285 ? -6.986 -1.561 20.012 1.00 96.94 285 ALA A C 1
ATOM 2239 O O . ALA A 1 285 ? -7.612 -0.539 20.281 1.00 96.94 285 ALA A O 1
ATOM 2240 N N . ASN A 1 286 ? -7.245 -2.717 20.627 1.00 95.81 286 ASN A N 1
ATOM 2241 C CA . ASN A 1 286 ? -8.217 -2.832 21.711 1.00 95.81 286 ASN A CA 1
ATOM 2242 C C . ASN A 1 286 ? -7.837 -1.933 22.894 1.00 95.81 286 ASN A C 1
ATOM 2244 O O . ASN A 1 286 ? -8.709 -1.294 23.472 1.00 95.81 286 ASN A O 1
ATOM 2248 N N . ASN A 1 287 ? -6.550 -1.839 23.229 1.00 94.62 287 ASN A N 1
ATOM 2249 C CA . ASN A 1 287 ? -6.060 -0.946 24.280 1.00 94.62 287 ASN A CA 1
ATOM 2250 C C . ASN A 1 287 ? -6.147 0.537 23.885 1.00 94.62 287 ASN A C 1
ATOM 2252 O O . ASN A 1 287 ? -6.231 1.384 24.770 1.00 94.62 287 ASN A O 1
ATOM 2256 N N . LEU A 1 288 ? -6.134 0.853 22.584 1.00 94.38 288 LEU A N 1
ATOM 2257 C CA . LEU A 1 288 ? -6.400 2.193 22.051 1.00 94.38 288 LEU A CA 1
ATOM 2258 C C . LEU A 1 288 ? -7.906 2.542 22.091 1.00 94.38 288 LEU A C 1
ATOM 2260 O O . LEU A 1 288 ? -8.297 3.657 22.401 1.00 94.38 288 LEU A O 1
ATOM 2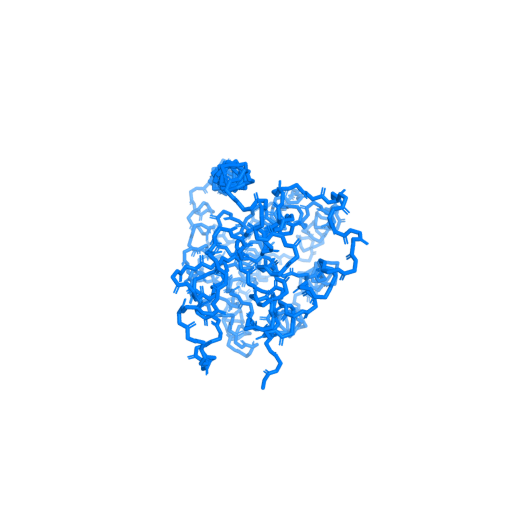264 N N . ILE A 1 289 ? -8.781 1.591 21.782 1.00 91.38 289 ILE A N 1
ATOM 2265 C CA . ILE A 1 289 ? -10.239 1.794 21.854 1.00 91.38 289 ILE A CA 1
ATOM 2266 C C . ILE A 1 289 ? -10.697 1.855 23.315 1.00 91.38 289 ILE A C 1
ATOM 2268 O O . ILE A 1 289 ? -11.598 2.606 23.678 1.00 91.38 289 ILE A O 1
ATOM 2272 N N . GLY A 1 290 ? -10.079 1.022 24.149 1.00 78.94 290 GLY A N 1
ATOM 2273 C CA . GLY A 1 290 ? -10.296 0.943 25.582 1.00 78.94 290 GLY A CA 1
ATOM 2274 C C . GLY A 1 290 ? -9.472 1.936 26.397 1.00 78.94 290 GLY A C 1
ATOM 2275 O O . GLY A 1 290 ? -9.433 1.737 27.611 1.00 78.94 290 GLY A O 1
ATOM 2276 N N . ILE A 1 291 ? -8.822 2.928 25.752 1.00 55.28 291 ILE A N 1
ATOM 2277 C CA . ILE A 1 291 ? -8.196 4.084 26.431 1.00 55.28 291 ILE A CA 1
ATOM 2278 C C . ILE A 1 291 ? -9.150 4.640 27.485 1.00 55.28 291 ILE A C 1
ATOM 2280 O O . ILE A 1 291 ? -10.369 4.744 27.204 1.00 55.28 291 ILE A O 1
#

Radius of gyration: 23.42 Å; chains: 1; bounding box: 52×37×65 Å

Secondary structure (DSSP, 8-state):
----GGG--EEETTEEE-TT-PEE-TT----GGGS--HHHHHHHHTTS-TTTS-TT-TTTTSHHHHHHHHHHHTT-HHHHHHHHHHHHGGGHHHHHHHHHHHHHHHHHHHHHHHHHHHHHHHHHHHHHHHHH-HHHHHHHHHHHHHHTTPBPPPHHHHHHHHHHHHHHHHHHS-HHHHHHHHHHHHTS-HHHHHHHHHHHHHHTT--PPP--HHHHHHHHHHHHHH---HHHHHHHHHHTTT-BHHHHHHHHHHHHTSS--HHHHHHHHHHHHHHTT-HHHHHHHHHHHT-

pLDDT: mean 88.67, std 9.76, range [42.66, 97.81]

Foldseek 3Di:
DQFQLLQFQFDDLNWTAGLLGDTDPPPDDDDSVQADDRLLVNLVNVQHHSQALHHPDPVCVDPLSVQLNVCSRRVVRNSNSVSCCVPRVVRCVVRVVVSVVSSVVVVVVLVVLLVVLLVLLVVLLVVLCVAQNDLRSVLLVCLLVLLQPAAWAALVQLCVLLVVCLVLLPVLQDLVLLVVLLVFLVQFDLVQLVVQLCSQCSNSSHDDDDAPSVVLSVLLSCCSNVVPLSSNNVVCCVRRVVNGLSSLSSSLSSSVVRGPNHQSSSLVSQLSSVSRRDSVSVVSSSVSSVD

Sequence (291 aa):
MDYDYRQIDRWENGHAYTSDGVLLLPTLHVTPDRILPDHILNAMAKGICGVCGVSNCRFEKTSPYKKMLSAYQSGKLELMFIIYWRSFGGLYKMMKPKIEQDLNEIKKQEAEEIKGSVKFAADFYKEAFNTYGEKAEKLAKAMAEQAKGKKIRNVEDALKAYNKYSNNISRKIDAKDRKAITAALESVKTEDIAKNFKKFSKGMLYTSRAIDFIDWSNELIKAIDTNNWRPFFVKTETIAAGMAATALAGFAFSALLGGPIGILGYGLIIAGIGALINDSLVEEANNLIGI